Protein 6KIK (pdb70)

Structure (mmCIF, N/CA/C/O backbone):
data_6KIK
#
_entry.id   6KIK
#
_cell.length_a   84.594
_cell.length_b   84.594
_cell.length_c   92.990
_cell.angle_alpha   90.000
_cell.angle_beta   90.000
_cell.angle_gamma   120.000
#
_symmetry.space_group_name_H-M   'P 31 2 1'
#
loop_
_entity.id
_entity.type
_entity.pdbx_description
1 polymer 'Oxidoreductase, aldo/keto reductase family'
2 non-polymer TOLRESTAT
3 water water
#
loop_
_atom_site.group_PDB
_atom_site.id
_atom_site.type_symbol
_atom_site.label_atom_id
_atom_site.label_alt_id
_atom_site.label_comp_id
_atom_site.label_asym_id
_atom_site.label_entity_id
_atom_site.label_seq_id
_atom_site.pdbx_PDB_ins_code
_atom_site.Cartn_x
_atom_site.Cartn_y
_atom_site.Cartn_z
_atom_site.occupancy
_atom_site.B_iso_or_equiv
_atom_site.auth_seq_id
_atom_site.auth_comp_id
_atom_site.auth_asym_id
_atom_site.auth_atom_id
_atom_site.pdbx_PDB_model_num
ATOM 1 N N . SER A 1 1 ? -30.403 28.409 19.101 1.00 45.39 0 SER A N 1
ATOM 2 C CA . SER A 1 1 ? -31.266 28.143 17.957 1.00 38.10 0 SER A CA 1
ATOM 3 C C . SER A 1 1 ? -31.400 26.639 17.718 1.00 38.43 0 SER A C 1
ATOM 4 O O . SER A 1 1 ? -30.472 25.871 17.966 1.00 39.58 0 SER A O 1
ATOM 7 N N . MET A 1 2 ? -32.563 26.227 17.223 1.00 27.33 1 MET A N 1
ATOM 8 C CA . MET A 1 2 ? -32.896 24.810 17.137 1.00 21.88 1 MET A CA 1
ATOM 9 C C . MET A 1 2 ? -32.251 24.167 15.916 1.00 22.67 1 MET A C 1
ATOM 10 O O . MET A 1 2 ? -32.392 24.660 14.792 1.00 29.83 1 MET A O 1
ATOM 15 N N . LEU A 1 3 ? -31.539 23.064 16.144 1.00 17.92 2 LEU A N 1
ATOM 16 C CA . LEU A 1 3 ? -31.011 22.250 15.059 1.00 18.39 2 LEU A CA 1
ATOM 17 C C . LEU A 1 3 ? -32.147 21.462 14.420 1.00 17.61 2 LEU A C 1
ATOM 18 O O . LEU A 1 3 ? -33.033 20.957 15.114 1.00 18.82 2 LEU A O 1
ATOM 23 N N . TYR A 1 4 ? -32.134 21.386 13.086 1.00 17.66 3 TYR A N 1
ATOM 24 C CA . TYR A 1 4 ? -33.121 20.626 12.325 1.00 18.96 3 TYR A CA 1
ATOM 25 C C . TYR A 1 4 ? -32.434 19.494 11.572 1.00 15.94 3 TYR A C 1
ATOM 26 O O . TYR A 1 4 ? -31.289 19.626 11.124 1.00 19.59 3 TYR A O 1
ATOM 35 N N . LYS A 1 5 ? -33.145 18.373 11.422 1.00 16.50 4 LYS A N 1
ATOM 36 C CA . LYS A 1 5 ? -32.660 17.243 10.639 1.00 15.11 4 LYS A CA 1
ATOM 37 C C . LYS A 1 5 ? -33.808 16.673 9.816 1.00 15.42 4 LYS A C 1
ATOM 38 O O . LYS A 1 5 ? -34.975 16.773 10.203 1.00 16.86 4 LYS A O 1
ATOM 44 N N . GLU A 1 6 ? -33.469 16.053 8.684 1.00 17.06 5 GLU A N 1
ATOM 45 C CA . GLU A 1 6 ? -34.493 15.398 7.882 1.00 15.79 5 GLU A CA 1
ATOM 46 C C . GLU A 1 6 ? -35.058 14.189 8.619 1.00 15.66 5 GLU A C 1
ATOM 47 O O . GLU A 1 6 ? -34.319 13.399 9.207 1.00 18.72 5 GLU A O 1
ATOM 53 N N . LEU A 1 7 ? -36.379 14.058 8.584 1.00 14.26 6 LEU A N 1
ATOM 54 C CA . LEU A 1 7 ? -37.064 12.880 9.110 1.00 14.60 6 LEU A CA 1
ATOM 55 C C . LEU A 1 7 ? -37.104 11.802 8.034 1.00 17.02 6 LEU A C 1
ATOM 56 O O . LEU A 1 7 ? -37.634 12.036 6.943 1.00 15.79 6 LEU A O 1
ATOM 61 N N . GLY A 1 8 ? -36.545 10.631 8.331 1.00 14.64 7 GLY A N 1
ATOM 62 C CA . GLY A 1 8 ? -36.547 9.549 7.353 1.00 13.92 7 GLY A CA 1
ATOM 63 C C . GLY A 1 8 ? -36.009 10.005 6.009 1.00 13.91 7 GLY A C 1
ATOM 64 O O . GLY A 1 8 ? -34.970 10.669 5.923 1.00 18.42 7 GLY A O 1
ATOM 65 N N . ARG A 1 9 ? -36.741 9.664 4.946 1.00 18.58 8 ARG A N 1
ATOM 66 C CA . ARG A 1 9 ? -36.499 10.176 3.600 1.00 18.30 8 ARG A CA 1
ATOM 67 C C . ARG A 1 9 ? -37.674 11.016 3.114 1.00 22.86 8 ARG A C 1
ATOM 68 O O . ARG A 1 9 ? -37.975 11.053 1.915 1.00 20.22 8 ARG A O 1
ATOM 76 N N . THR A 1 10 ? -38.348 11.693 4.045 1.00 15.81 9 THR A N 1
ATOM 77 C CA . THR A 1 10 ? -39.557 12.456 3.754 1.00 17.69 9 THR A CA 1
ATOM 78 C C . THR A 1 10 ? -39.285 13.767 3.031 1.00 18.23 9 THR A C 1
ATOM 79 O O . THR A 1 10 ? -40.240 14.394 2.557 1.00 18.72 9 THR A O 1
ATOM 83 N N . GLY A 1 11 ? -38.037 14.227 2.990 1.00 18.84 10 GLY A N 1
ATOM 84 C CA . GLY A 1 11 ? -37.773 15.565 2.491 1.00 20.88 10 GLY A CA 1
ATOM 85 C C . GLY A 1 11 ? -38.213 16.670 3.421 1.00 24.56 10 GLY A C 1
ATOM 86 O O . GLY A 1 11 ? -38.208 17.842 3.032 1.00 24.27 10 GLY A O 1
ATOM 87 N N . GLU A 1 12 ? -38.609 16.329 4.638 1.00 19.23 11 GLU A N 1
ATOM 88 C CA . GLU A 1 12 ? -39.087 17.284 5.622 1.00 15.98 11 GLU A CA 1
ATOM 89 C C . GLU A 1 12 ? -38.114 17.314 6.793 1.00 18.91 11 GLU A C 1
ATOM 90 O O . GLU A 1 12 ? -37.720 16.260 7.300 1.00 19.36 11 GLU A O 1
ATOM 96 N N . GLU A 1 13 ? -37.732 18.515 7.213 1.00 16.83 12 GLU A N 1
ATOM 97 C CA . GLU A 1 13 ? -36.860 18.685 8.367 1.00 16.44 12 GLU A CA 1
ATOM 98 C C . GLU A 1 13 ? -37.692 18.937 9.614 1.00 19.60 12 GLU A C 1
ATOM 99 O O . GLU A 1 13 ? -38.706 19.641 9.570 1.00 18.74 12 GLU A O 1
ATOM 105 N N . ILE A 1 14 ? -37.274 18.334 10.723 1.00 15.39 13 ILE A N 1
ATOM 106 C CA . ILE A 1 14 ? -37.948 18.522 12.003 1.00 16.65 13 ILE A CA 1
ATOM 107 C C . ILE A 1 14 ? -36.919 18.977 13.026 1.00 12.52 13 ILE A C 1
ATOM 108 O O . ILE A 1 14 ? -35.709 18.748 12.858 1.00 14.42 13 ILE A O 1
ATOM 113 N N . PRO A 1 15 ? -37.364 19.638 14.092 1.00 14.92 14 PRO A N 1
ATOM 114 C CA . PRO A 1 15 ? -36.442 19.951 15.191 1.00 15.36 14 PRO A CA 1
ATOM 115 C C . PRO A 1 15 ? -35.780 18.684 15.709 1.00 14.32 14 PRO A C 1
ATOM 116 O O . PRO A 1 15 ? -36.445 17.673 15.961 1.00 14.66 14 PRO A O 1
ATOM 120 N N . ALA A 1 16 ? -34.459 18.740 15.837 1.00 14.71 15 ALA A N 1
ATOM 121 C CA . ALA A 1 16 ? -33.688 17.584 16.272 1.00 15.82 15 ALA A CA 1
ATOM 122 C C . ALA A 1 16 ? -33.729 17.403 17.775 1.00 16.30 15 ALA A C 1
ATOM 123 O O . ALA A 1 16 ? -33.203 16.403 18.271 1.00 14.15 15 ALA A O 1
ATOM 125 N N . LEU A 1 17 ? -34.323 18.346 18.496 1.00 14.52 16 LEU A N 1
ATOM 126 C CA . LEU A 1 17 ? -34.704 18.156 19.890 1.00 13.48 16 LEU A CA 1
ATOM 127 C C . LEU A 1 17 ? -36.217 18.184 19.956 1.00 16.89 16 LEU A C 1
ATOM 128 O O . LEU A 1 17 ? -36.837 19.192 19.605 1.00 20.59 16 LEU A O 1
ATOM 133 N N . GLY A 1 18 ? -36.805 17.089 20.387 1.00 11.08 17 GLY A N 1
ATOM 134 C CA . GLY A 1 18 ? -38.215 17.060 20.644 1.00 11.54 17 GLY A CA 1
ATOM 135 C C . GLY A 1 18 ? -38.510 17.528 22.052 1.00 13.70 17 GLY A C 1
ATOM 136 O O . GLY A 1 18 ? -37.619 17.579 22.900 1.00 17.96 17 GLY A O 1
ATOM 137 N N . LEU A 1 19 ? -39.760 17.891 22.270 1.00 10.70 18 LEU A N 1
ATOM 138 C CA . LEU A 1 19 ? -40.235 18.287 23.589 1.00 12.77 18 LEU A CA 1
ATOM 139 C C . LEU A 1 19 ? -40.840 17.057 24.259 1.00 14.07 18 LEU A C 1
ATOM 140 O O . LEU A 1 19 ? -41.932 16.617 23.889 1.00 13.59 18 LEU A O 1
ATOM 145 N N . GLY A 1 20 ? -40.136 16.492 25.239 1.00 16.44 19 GLY A N 1
ATOM 146 C CA . GLY A 1 20 ? -40.669 15.337 25.945 1.00 14.52 19 GLY A CA 1
ATOM 147 C C . GLY A 1 20 ? -41.679 15.778 26.981 1.00 15.68 19 GLY A C 1
ATOM 148 O O . GLY A 1 20 ? -41.399 16.658 27.798 1.00 20.70 19 GLY A O 1
ATOM 149 N N . THR A 1 21 ? -42.861 15.168 26.959 1.00 11.72 20 THR A N 1
ATOM 150 C CA . THR A 1 21 ? -43.953 15.635 27.807 1.00 11.82 20 THR A CA 1
ATOM 151 C C . THR A 1 21 ? -44.346 14.648 28.908 1.00 14.51 20 THR A C 1
ATOM 152 O O . THR A 1 21 ? -45.362 14.857 29.571 1.00 13.86 20 THR A O 1
ATOM 156 N N . TRP A 1 22 ? -43.579 13.584 29.115 1.00 15.48 21 TRP A N 1
ATOM 157 C CA . TRP A 1 22 ? -43.875 12.637 30.191 1.00 16.14 21 TRP A CA 1
ATOM 158 C C . TRP A 1 22 ? -43.809 13.341 31.542 1.00 14.30 21 TRP A C 1
ATOM 159 O O . TRP A 1 22 ? -42.787 13.946 31.887 1.00 17.18 21 TRP A O 1
ATOM 170 N N . GLY A 1 23 ? -44.913 13.291 32.282 1.00 13.62 22 GLY A N 1
ATOM 171 C CA . GLY A 1 23 ? -45.039 13.952 33.570 1.00 13.99 22 GLY A CA 1
ATOM 172 C C . GLY A 1 23 ? -45.856 15.226 33.540 1.00 19.46 22 GLY A C 1
ATOM 173 O O . GLY A 1 23 ? -46.344 15.667 34.593 1.00 19.04 22 GLY A O 1
ATOM 174 N N . ILE A 1 24 ? -46.025 15.829 32.367 1.00 16.77 23 ILE A N 1
ATOM 175 C CA . ILE A 1 24 ? -46.821 17.047 32.246 1.00 15.08 23 ILE A CA 1
ATOM 176 C C . ILE A 1 24 ? -48.298 16.669 32.311 1.00 16.12 23 ILE A C 1
ATOM 177 O O . ILE A 1 24 ? -48.835 16.033 31.401 1.00 16.43 23 ILE A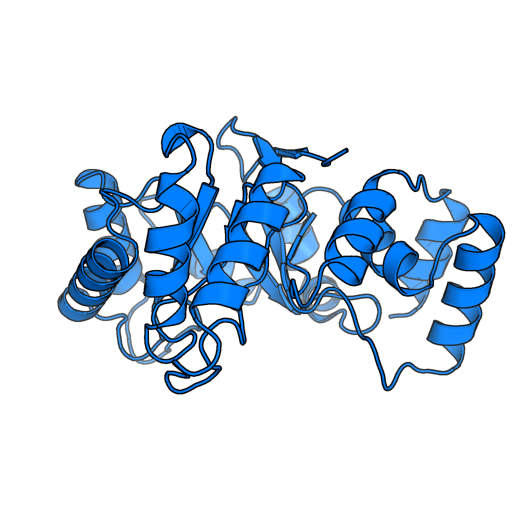 O 1
ATOM 182 N N . GLY A 1 25 ? -48.963 17.047 33.402 1.00 17.14 24 GLY A N 1
ATOM 183 C CA . GLY A 1 25 ? -50.340 16.641 33.594 1.00 14.18 24 GLY A CA 1
ATOM 184 C C . GLY A 1 25 ? -50.497 15.272 34.215 1.00 13.08 24 GLY A C 1
ATOM 185 O O . GLY A 1 25 ? -51.560 14.655 34.086 1.00 14.54 24 GLY A O 1
ATOM 186 N N . GLY A 1 26 ? -49.456 14.772 34.862 1.00 15.55 25 GLY A N 1
ATOM 187 C CA . GLY A 1 26 ? -49.462 13.449 35.446 1.00 17.61 25 GLY A CA 1
ATOM 188 C C . GLY A 1 26 ? -48.540 12.499 34.702 1.00 18.47 25 GLY A C 1
ATOM 189 O O . GLY A 1 26 ? -48.063 12.773 33.599 1.00 15.69 25 GLY A O 1
ATOM 190 N N . PHE A 1 27 ? -48.214 11.247 35.205 1.00 15.67 26 PHE A N 1
ATOM 191 C CA . PHE A 1 27 ? -47.408 10.199 34.593 1.00 14.84 26 PHE A CA 1
ATOM 192 C C . PHE A 1 27 ? -48.323 9.090 34.089 1.00 14.84 26 PHE A C 1
ATOM 193 O O . PHE A 1 27 ? -48.834 9.173 32.973 1.00 16.07 26 PHE A O 1
ATOM 201 N N . GLU A 1 28 ? -48.648 8.177 35.038 1.00 15.67 27 GLU A N 1
ATOM 202 C CA . GLU A 1 28 ? -49.555 7.128 34.605 1.00 14.71 27 GLU A CA 1
ATOM 203 C C . GLU A 1 28 ? -51.024 7.517 34.730 1.00 12.05 27 GLU A C 1
ATOM 204 O O . GLU A 1 28 ? -51.868 6.924 34.056 1.00 15.39 27 GLU A O 1
ATOM 210 N N . THR A 1 29 ? -51.352 8.454 35.607 1.00 16.97 28 THR A N 1
ATOM 211 C CA . THR A 1 29 ? -52.721 8.885 35.843 1.00 18.81 28 THR A CA 1
ATOM 212 C C . THR A 1 29 ? -52.795 10.400 35.744 1.00 13.36 28 THR A C 1
ATOM 213 O O . THR A 1 29 ? -51.781 11.089 35.893 1.00 15.91 28 THR A O 1
ATOM 217 N N . PRO A 1 30 ? -53.988 10.954 35.510 1.00 15.12 29 PRO A N 1
ATOM 218 C CA . PRO A 1 30 ? -54.096 12.409 35.347 1.00 20.13 29 PRO A CA 1
ATOM 219 C C . PRO A 1 30 ? -53.816 13.157 36.639 1.00 24.72 29 PRO A C 1
ATOM 220 O O . PRO A 1 30 ? -54.232 12.749 37.728 1.00 20.93 29 PRO A O 1
ATOM 224 N N . ASP A 1 31 ? -53.107 14.269 36.498 1.00 19.19 30 ASP A N 1
ATOM 225 C CA . ASP A 1 31 ? -52.888 15.233 37.568 1.00 18.18 30 ASP A CA 1
ATOM 226 C C . ASP A 1 31 ? -53.375 16.577 37.048 1.00 22.45 30 ASP A C 1
ATOM 227 O O . ASP A 1 31 ? -52.823 17.103 36.076 1.00 20.69 30 ASP A O 1
ATOM 232 N N . TYR A 1 32 ? -54.409 17.122 37.681 1.00 22.61 31 TYR A N 1
ATOM 233 C CA . TYR A 1 32 ? -54.998 18.386 37.256 1.00 22.78 31 TYR A CA 1
ATOM 234 C C . TYR A 1 32 ? -54.521 19.572 38.077 1.00 24.50 31 TYR A C 1
ATOM 235 O O . TYR A 1 32 ? -54.909 20.708 37.782 1.00 27.81 31 TYR A O 1
ATOM 244 N N . SER A 1 33 ? -53.669 19.345 39.077 1.00 22.91 32 SER A N 1
ATOM 245 C CA . SER A 1 33 ? -53.382 20.374 40.071 1.00 23.82 32 SER A CA 1
ATOM 246 C C . SER A 1 33 ? -52.529 21.519 39.537 1.00 27.82 32 SER A C 1
ATOM 247 O O . SER A 1 33 ? -52.477 22.576 40.174 1.00 27.52 32 SER A O 1
ATOM 250 N N . ARG A 1 34 ? -51.861 21.350 38.395 1.00 23.84 33 ARG A N 1
ATOM 251 C CA . ARG A 1 34 ? -50.959 22.373 37.878 1.00 22.22 33 ARG A CA 1
ATOM 252 C C . ARG A 1 34 ? -51.272 22.713 36.425 1.00 18.38 33 ARG A C 1
ATOM 253 O O . ARG A 1 34 ? -50.372 23.104 35.677 1.00 20.60 33 ARG A O 1
ATOM 261 N N . ASP A 1 35 ? -52.544 22.606 36.027 1.00 19.72 34 ASP A N 1
ATOM 262 C CA . ASP A 1 35 ? -52.900 22.695 34.608 1.00 19.17 34 ASP A CA 1
ATOM 263 C C . ASP A 1 35 ? -52.485 24.034 34.004 1.00 28.46 34 ASP A C 1
ATOM 264 O O . ASP A 1 35 ? -51.851 24.082 32.945 1.00 20.07 34 ASP A O 1
ATOM 269 N N . GLU A 1 36 ? -52.789 25.112 34.699 1.00 24.28 35 GLU A N 1
ATOM 270 C CA . GLU A 1 36 ? -52.466 26.453 34.163 1.00 24.80 35 GLU A CA 1
ATOM 271 C C . GLU A 1 36 ? -50.964 26.627 34.003 1.00 23.95 35 GLU A C 1
ATOM 272 O O . GLU A 1 36 ? -50.533 27.100 32.979 1.00 22.04 35 GLU A O 1
ATOM 278 N N . GLU A 1 37 ? -50.217 26.230 34.991 1.00 21.36 36 GLU A N 1
ATOM 279 C CA . GLU A 1 37 ? -48.764 26.338 34.940 1.00 17.63 36 GLU A CA 1
ATOM 280 C C . GLU A 1 37 ? -48.178 25.462 33.839 1.00 21.38 36 GLU A C 1
ATOM 281 O O . GLU A 1 37 ? -47.196 25.840 33.187 1.00 23.15 36 GLU A O 1
ATOM 287 N N . MET A 1 38 ? -48.757 24.280 33.631 1.00 20.75 37 MET A N 1
ATOM 288 C CA . MET A 1 38 ? -48.220 23.376 32.618 1.00 16.47 37 MET A CA 1
ATOM 289 C C . MET A 1 38 ? -48.511 23.879 31.215 1.00 17.89 37 MET A C 1
ATOM 290 O O . MET A 1 38 ? -47.665 23.754 30.322 1.00 17.96 37 MET A O 1
ATOM 295 N N . VAL A 1 39 ? -49.707 24.423 30.994 1.00 18.16 38 VAL A N 1
ATOM 296 C CA . VAL A 1 39 ? -50.002 25.029 29.697 1.00 19.74 38 VAL A CA 1
ATOM 297 C C . VAL A 1 39 ? -49.045 26.187 29.429 1.00 17.31 38 VAL A C 1
ATOM 298 O O . VAL A 1 39 ? -48.541 26.355 28.310 1.00 16.90 38 VAL A O 1
ATOM 302 N N . GLU A 1 40 ? -48.747 26.988 30.457 1.00 20.38 39 GLU A N 1
ATOM 303 C CA . GLU A 1 40 ? -47.795 28.078 30.270 1.00 22.35 39 GLU A CA 1
ATOM 304 C C . GLU A 1 40 ? -46.402 27.559 29.935 1.00 20.03 39 GLU A C 1
ATOM 305 O O . GLU A 1 40 ? -45.698 28.146 29.104 1.00 21.88 39 GLU A O 1
ATOM 311 N N . LEU A 1 41 ? -45.978 26.463 30.579 1.00 18.27 40 LEU A N 1
ATOM 312 C CA . LEU A 1 41 ? -44.675 25.887 30.273 1.00 15.25 40 LEU A CA 1
ATOM 313 C C . LEU A 1 41 ? -44.624 25.365 28.840 1.00 16.23 40 LEU A C 1
ATOM 314 O O . LEU A 1 41 ? -43.620 25.542 28.148 1.00 17.65 40 LEU A O 1
ATOM 319 N N . LEU A 1 42 ? -45.695 24.714 28.387 1.00 16.33 41 LEU A N 1
ATOM 320 C CA . LEU A 1 42 ? -45.728 24.223 27.011 1.00 15.00 41 LEU A CA 1
ATOM 321 C C . LEU A 1 42 ? -45.656 25.371 26.013 1.00 17.67 41 LEU A C 1
ATOM 322 O O . LEU A 1 42 ? -44.938 25.286 25.011 1.00 15.77 41 LEU A O 1
ATOM 327 N N . LYS A 1 43 ? -46.396 26.452 26.266 1.00 18.70 42 LYS A N 1
ATOM 328 C CA . LYS A 1 43 ? -46.344 27.595 25.358 1.00 18.50 42 LYS A CA 1
ATOM 329 C C . LYS A 1 43 ? -44.962 28.233 25.356 1.00 15.42 42 LYS A C 1
ATOM 330 O O . LYS A 1 43 ? -44.458 28.635 24.301 1.00 19.54 42 LYS A O 1
ATOM 336 N N . THR A 1 44 ? -44.336 28.355 26.531 1.00 16.31 43 THR A N 1
ATOM 337 C CA . THR A 1 44 ? -42.990 28.904 26.581 1.00 18.03 43 THR A CA 1
ATOM 338 C C . THR A 1 44 ? -42.022 28.052 25.775 1.00 18.10 43 THR A C 1
ATOM 339 O O . THR A 1 44 ? -41.180 28.577 25.039 1.00 18.51 43 THR A O 1
ATOM 343 N N . ALA A 1 45 ? -42.136 26.728 25.894 1.00 17.98 44 ALA A N 1
ATOM 344 C CA . ALA A 1 45 ? -41.258 25.844 25.141 1.00 15.96 44 ALA A CA 1
ATOM 345 C C . ALA A 1 45 ? -41.464 26.005 23.639 1.00 14.42 44 ALA A C 1
ATOM 346 O O . ALA A 1 45 ? -40.498 26.101 22.876 1.00 15.26 44 ALA A O 1
ATOM 348 N N . ILE A 1 46 ? -42.719 26.028 23.202 1.00 14.46 45 ILE A N 1
ATOM 349 C CA . ILE A 1 46 ? -43.002 26.162 21.779 1.00 12.32 45 ILE A CA 1
ATOM 350 C C . ILE A 1 46 ? -42.464 27.490 21.257 1.00 16.42 45 ILE A C 1
ATOM 351 O O . ILE A 1 46 ? -41.841 27.545 20.188 1.00 17.60 45 ILE A O 1
ATOM 356 N N . LYS A 1 47 ? -42.676 28.576 22.015 1.00 18.03 46 LYS A N 1
ATOM 357 C CA . LYS A 1 47 ? -42.155 29.883 21.611 1.00 18.47 46 LYS A CA 1
ATOM 358 C C . LYS A 1 47 ? -40.640 29.890 21.491 1.00 19.31 46 LYS A C 1
ATOM 359 O O . LYS A 1 47 ? -40.093 30.601 20.640 1.00 24.08 46 LYS A O 1
ATOM 365 N N . MET A 1 48 ? -39.939 29.136 22.344 1.00 18.68 47 MET A N 1
ATOM 366 C CA . MET A 1 48 ? -38.487 29.051 22.256 1.00 19.27 47 MET A CA 1
ATOM 367 C C . MET A 1 48 ? -38.018 28.289 21.029 1.00 16.32 47 MET A C 1
ATOM 368 O O . MET A 1 48 ? -36.823 28.316 20.731 1.00 19.19 47 MET A O 1
ATOM 373 N N . GLY A 1 49 ? -38.913 27.568 20.358 1.00 16.48 48 GLY A N 1
ATOM 374 C CA . GLY A 1 49 ? -38.559 26.794 19.185 1.00 18.04 48 GLY A CA 1
ATOM 375 C C . GLY A 1 49 ? -38.831 25.311 19.305 1.00 17.87 48 GLY A C 1
ATOM 376 O O . GLY A 1 49 ? -38.534 24.574 18.354 1.00 17.33 48 GLY A O 1
ATOM 377 N N . TYR A 1 50 ? -39.377 24.836 20.426 1.00 16.05 49 TYR A N 1
ATOM 378 C CA . TYR A 1 50 ? -39.686 23.416 20.592 1.00 15.69 49 TYR A CA 1
ATOM 379 C C . TYR A 1 50 ? -41.039 23.127 19.944 1.00 13.28 49 TYR A C 1
ATOM 380 O O . TYR A 1 50 ? -42.060 22.913 20.600 1.00 15.10 49 TYR A O 1
ATOM 389 N N . THR A 1 51 ? -41.035 23.124 18.606 1.00 13.63 50 THR A N 1
ATOM 390 C CA . THR A 1 51 ? -42.254 22.888 17.850 1.00 14.42 50 THR A CA 1
ATOM 391 C C . THR A 1 51 ? -42.499 21.411 17.571 1.00 12.33 50 THR A C 1
ATOM 392 O O . THR A 1 51 ? -43.580 21.063 17.092 1.00 15.55 50 THR A O 1
ATOM 396 N N . HIS A 1 52 ? -41.532 20.556 17.901 1.00 13.58 51 HIS A N 1
ATOM 397 C CA . HIS A 1 52 ? -41.647 19.101 17.797 1.00 15.22 51 HIS A CA 1
ATOM 398 C C . HIS A 1 52 ? -42.028 18.594 19.189 1.00 12.76 51 HIS A C 1
ATOM 399 O O . HIS A 1 52 ? -41.246 18.710 20.138 1.00 14.40 51 HIS A O 1
ATOM 406 N N . ILE A 1 53 ? -43.249 18.084 19.312 1.00 10.84 52 ILE A N 1
ATOM 407 C CA . ILE A 1 53 ? -43.865 17.760 20.599 1.00 10.10 52 ILE A CA 1
ATOM 408 C C . ILE A 1 53 ? -44.124 16.259 20.641 1.00 12.38 52 ILE A C 1
ATOM 409 O O . ILE A 1 53 ? -44.828 15.728 19.778 1.00 13.64 52 ILE A O 1
ATOM 414 N N . ASP A 1 54 ? -43.573 15.582 21.651 1.00 11.59 53 ASP A N 1
ATOM 415 C CA . ASP A 1 54 ? -43.655 14.126 21.765 1.00 10.56 53 ASP A CA 1
ATOM 416 C C . ASP A 1 54 ? -44.561 13.781 22.939 1.00 12.55 53 ASP A C 1
ATOM 417 O O . ASP A 1 54 ? -44.290 14.186 24.074 1.00 13.09 53 ASP A O 1
ATOM 422 N N . THR A 1 55 ? -45.631 13.043 22.670 1.00 9.73 54 THR A N 1
ATOM 423 C CA . THR A 1 55 ? -46.566 12.659 23.723 1.00 11.00 54 THR A CA 1
ATOM 424 C C . THR A 1 55 ? -47.121 11.278 23.397 1.00 12.70 54 THR A C 1
ATOM 425 O O . THR A 1 55 ? -46.632 10.599 22.495 1.00 13.08 54 THR A O 1
ATOM 429 N N . ALA A 1 56 ? -48.130 10.849 24.150 1.00 12.39 55 ALA A N 1
ATOM 430 C CA . ALA A 1 56 ? -48.763 9.563 23.889 1.00 12.90 55 ALA A CA 1
ATOM 431 C C . ALA A 1 56 ? -50.117 9.523 24.574 1.00 11.41 55 ALA A C 1
ATOM 432 O O . ALA A 1 56 ? -50.383 10.305 25.492 1.00 11.26 55 ALA A O 1
ATOM 434 N N . GLU A 1 57 ? -50.952 8.557 24.156 1.00 11.57 56 GLU A N 1
ATOM 435 C CA . GLU A 1 57 ? -52.300 8.452 24.720 1.00 11.57 56 GLU A CA 1
ATOM 436 C C . GLU A 1 57 ? -52.261 8.188 26.217 1.00 12.57 56 GLU A C 1
ATOM 437 O O . GLU A 1 57 ? -53.171 8.604 26.945 1.00 14.62 56 GLU A O 1
ATOM 443 N N . TYR A 1 58 ? -51.233 7.501 26.692 1.00 12.71 57 TYR A N 1
ATOM 444 C CA . TYR A 1 58 ? -51.191 7.077 28.088 1.00 13.64 57 TYR A CA 1
ATOM 445 C C . TYR A 1 58 ? -50.456 8.062 28.977 1.00 13.43 57 TYR A C 1
ATOM 446 O O . TYR A 1 58 ? -50.392 7.847 30.194 1.00 13.34 57 TYR A O 1
ATOM 455 N N . TYR A 1 59 ? -49.876 9.118 28.403 1.00 11.78 58 TYR A N 1
ATOM 456 C CA . TYR A 1 59 ? -49.218 10.150 29.199 1.00 9.57 58 TYR A CA 1
ATOM 457 C C . TYR A 1 59 ? -50.255 10.864 30.049 1.00 13.14 58 TYR A C 1
ATOM 458 O O . TYR A 1 59 ? -51.228 11.409 29.518 1.00 15.49 58 TYR A O 1
ATOM 467 N N . GLY A 1 60 ? -50.055 10.853 31.366 1.00 11.80 59 GLY A N 1
ATOM 468 C CA . GLY A 1 60 ? -51.069 11.436 32.236 1.00 14.72 59 GLY A CA 1
ATOM 469 C C . GLY A 1 60 ? -52.435 10.805 32.082 1.00 16.19 59 GLY A C 1
ATOM 470 O O . GLY A 1 60 ? -53.453 11.466 32.312 1.00 16.42 59 GLY A O 1
ATOM 471 N N . GLY A 1 61 ? -52.495 9.539 31.673 1.00 14.86 60 GLY A N 1
ATOM 472 C CA . GLY A 1 61 ? -53.778 8.908 31.447 1.00 15.55 60 GLY A CA 1
ATOM 473 C C . GLY A 1 61 ? -54.634 9.609 30.417 1.00 16.15 60 GLY A C 1
ATOM 474 O O . GLY A 1 61 ? -55.864 9.539 30.494 1.00 20.69 60 GLY A O 1
ATOM 475 N N . GLY A 1 62 ? -54.010 10.282 29.446 1.00 13.74 61 GLY A N 1
ATOM 476 C CA . GLY A 1 62 ? -54.707 11.092 28.472 1.00 13.87 61 GLY A CA 1
ATOM 477 C C . GLY A 1 62 ? -54.652 12.583 28.752 1.00 18.41 61 GLY A C 1
ATOM 478 O O . GLY A 1 62 ? -54.888 13.386 27.838 1.00 16.43 61 GLY A O 1
ATOM 479 N N . HIS A 1 63 ? -54.322 12.981 29.979 1.00 14.75 62 HIS A N 1
ATOM 480 C CA . HIS A 1 63 ? -54.391 14.399 30.309 1.00 16.65 62 HIS A CA 1
ATOM 481 C C . HIS A 1 63 ? -53.260 15.198 29.671 1.00 19.24 62 HIS A C 1
ATOM 482 O O . HIS A 1 63 ? -53.411 16.403 29.443 1.00 15.07 62 HIS A O 1
ATOM 489 N N . THR A 1 64 ? -52.120 14.571 29.385 1.00 13.33 63 THR A N 1
ATOM 490 C CA . THR A 1 64 ? -51.033 15.324 28.773 1.00 11.83 63 THR A CA 1
ATOM 491 C C . THR A 1 64 ? -51.449 15.834 27.401 1.00 14.05 63 THR A C 1
ATOM 492 O O . THR A 1 64 ? -51.219 17.003 27.072 1.00 13.96 63 THR A O 1
ATOM 496 N N . GLU A 1 65 ? -52.088 14.973 26.604 1.00 13.21 64 GLU A N 1
ATOM 497 C CA . GLU A 1 65 ? -52.589 15.394 25.300 1.00 13.08 64 GLU A CA 1
ATOM 498 C C . GLU A 1 65 ? -53.598 16.525 25.441 1.00 18.28 64 GLU A C 1
ATOM 499 O O . GLU A 1 65 ? -53.636 17.430 24.604 1.00 15.57 64 GLU A O 1
ATOM 505 N N . GLU A 1 66 ? -54.426 16.483 26.489 1.00 15.01 65 GLU A N 1
ATOM 506 C CA . GLU A 1 66 ? -55.385 17.565 26.718 1.00 15.17 65 GLU A CA 1
ATOM 507 C C . GLU A 1 66 ? -54.679 18.891 26.963 1.00 16.83 65 GLU A C 1
ATOM 508 O O . GLU A 1 66 ? -55.099 19.933 26.433 1.00 17.18 65 GLU A O 1
ATOM 514 N N . LEU A 1 67 ? -53.612 18.880 27.768 1.00 13.34 66 LEU A N 1
ATOM 515 C CA . LEU A 1 67 ? -52.866 20.108 28.039 1.00 14.02 66 LEU A CA 1
ATOM 516 C C . LEU A 1 67 ? -52.138 20.604 26.798 1.00 17.96 66 LEU A C 1
ATOM 517 O O . LEU A 1 67 ? -52.095 21.812 26.536 1.00 16.10 66 LEU A O 1
ATOM 522 N N . ILE A 1 68 ? -51.547 19.692 26.026 1.00 14.30 67 ILE A N 1
ATOM 523 C CA . ILE A 1 68 ? -50.966 20.089 24.749 1.00 13.24 67 ILE A CA 1
ATOM 524 C C . ILE A 1 68 ? -52.032 20.694 23.852 1.00 14.98 67 ILE A C 1
ATOM 525 O O . ILE A 1 68 ? -51.783 21.687 23.157 1.00 16.43 67 ILE A O 1
ATOM 530 N N . GLY A 1 69 ? -53.230 20.099 23.847 1.00 14.27 68 GLY A N 1
ATOM 531 C CA . GLY A 1 69 ? -54.307 20.588 22.997 1.00 15.47 68 GLY A CA 1
ATOM 532 C C . GLY A 1 69 ? -54.700 22.019 23.306 1.00 17.41 68 GLY A C 1
ATOM 533 O O . GLY A 1 69 ? -55.135 22.754 22.412 1.00 20.18 68 GLY A O 1
ATOM 534 N N . LYS A 1 70 ? -54.551 22.435 24.560 1.00 16.10 69 LYS A N 1
ATOM 535 C CA . LYS A 1 70 ? -54.814 23.835 24.890 1.00 16.31 69 LYS A CA 1
ATOM 536 C C . LYS A 1 70 ? -53.631 24.723 24.517 1.00 18.17 69 LYS A C 1
ATOM 537 O O . LYS A 1 70 ? -53.817 25.826 23.985 1.00 21.77 69 LYS A O 1
ATOM 543 N N . ALA A 1 71 ? -52.407 24.255 24.760 1.00 15.36 70 ALA A N 1
ATOM 544 C CA . ALA A 1 71 ? -51.231 25.076 24.501 1.00 15.69 70 ALA A CA 1
ATOM 545 C C . ALA A 1 71 ? -51.084 25.393 23.018 1.00 17.97 70 ALA A C 1
ATOM 546 O O . ALA A 1 71 ? -50.694 26.507 22.649 1.00 19.73 70 ALA A O 1
ATOM 548 N N . ILE A 1 72 ? -51.360 24.416 22.151 1.00 16.12 71 ILE A N 1
ATOM 549 C CA . ILE A 1 72 ? -51.058 24.625 20.742 1.00 13.64 71 ILE A CA 1
ATOM 550 C C . ILE A 1 72 ? -52.014 25.597 20.080 1.00 17.24 71 ILE A C 1
ATOM 551 O O . ILE A 1 72 ? -51.737 26.036 18.959 1.00 19.25 71 ILE A O 1
ATOM 556 N N . LYS A 1 73 ? -53.120 25.953 20.741 1.00 17.38 72 LYS A N 1
ATOM 557 C CA . LYS A 1 73 ? -54.066 26.883 20.131 1.00 18.90 72 LYS A CA 1
ATOM 558 C C . LYS A 1 73 ? -53.476 28.276 19.957 1.00 19.00 72 LYS A C 1
ATOM 559 O O . LYS A 1 73 ? -54.019 29.066 19.173 1.00 20.44 72 LYS A O 1
ATOM 565 N N . ASP A 1 74 ? -52.384 28.595 20.650 1.00 18.44 73 ASP A N 1
ATOM 566 C CA . ASP A 1 74 ? -51.703 29.874 20.468 1.00 17.96 73 ASP A CA 1
ATOM 567 C C . ASP A 1 74 ? -50.813 29.900 19.231 1.00 19.73 73 ASP A C 1
ATOM 568 O O . ASP A 1 74 ? -50.132 30.907 18.991 1.00 22.47 73 ASP A O 1
ATOM 573 N N . PHE A 1 75 ? -50.791 28.825 18.445 1.00 16.72 74 PHE A N 1
ATOM 574 C CA . PHE A 1 75 ? -49.838 28.685 17.352 1.00 15.50 74 PHE A CA 1
ATOM 575 C C . PHE A 1 75 ? -50.565 28.169 16.120 1.00 15.29 74 PHE A C 1
ATOM 576 O O . PHE A 1 75 ? -51.710 27.720 16.191 1.00 19.04 74 PHE A O 1
ATOM 584 N N . ARG A 1 76 ? -49.888 28.244 14.972 1.00 17.80 75 ARG A N 1
ATOM 585 C CA . ARG A 1 76 ? -50.413 27.652 13.749 1.00 16.43 75 ARG A CA 1
ATOM 586 C C . ARG A 1 76 ? -50.138 26.155 13.767 1.00 12.55 75 ARG A C 1
ATOM 587 O O . ARG A 1 76 ? -48.988 25.743 13.933 1.00 18.56 75 ARG A O 1
ATOM 595 N N . ARG A 1 77 ? -51.197 25.364 13.603 1.00 15.40 76 ARG A N 1
ATOM 596 C CA . ARG A 1 77 ? -51.064 23.906 13.647 1.00 16.63 76 ARG A CA 1
ATOM 597 C C . ARG A 1 77 ? -50.013 23.400 12.666 1.00 18.89 76 ARG A C 1
ATOM 598 O O . ARG A 1 77 ? -49.240 22.487 12.985 1.00 16.56 76 ARG A O 1
ATOM 606 N N . GLU A 1 78 ? -49.961 23.977 11.463 1.00 16.56 77 GLU A N 1
ATOM 607 C CA . GLU A 1 78 ? -49.009 23.508 10.463 1.00 15.74 77 GLU A CA 1
ATOM 608 C C . GLU A 1 78 ? -47.556 23.811 10.821 1.00 16.59 77 GLU A C 1
ATOM 609 O O . GLU A 1 78 ? -46.653 23.253 10.190 1.00 18.50 77 GLU A O 1
ATOM 615 N N . ASP A 1 79 ? -47.299 24.667 11.815 1.00 14.34 78 ASP A N 1
ATOM 616 C CA . ASP A 1 79 ? -45.940 24.947 12.252 1.00 15.64 78 ASP A CA 1
ATOM 617 C C . ASP A 1 79 ? -45.452 23.948 13.286 1.00 15.53 78 ASP A C 1
ATOM 618 O O . ASP A 1 79 ? -44.267 23.964 13.627 1.00 18.82 78 ASP A O 1
ATOM 623 N N . LEU A 1 80 ? -46.340 23.108 13.800 1.00 15.12 79 LEU A N 1
ATOM 624 C CA . LEU A 1 80 ? -46.001 22.186 14.870 1.00 12.96 79 LEU A CA 1
ATOM 625 C C . LEU A 1 80 ? -45.881 20.779 14.309 1.00 13.74 79 LEU A C 1
ATOM 626 O O . LEU A 1 80 ? -46.534 20.434 13.326 1.00 14.53 79 LEU A O 1
ATOM 631 N N . PHE A 1 81 ? -45.030 19.981 14.940 1.00 13.55 80 PHE A N 1
ATOM 632 C CA . PHE A 1 81 ? -44.845 18.572 14.589 1.00 12.78 80 PHE A CA 1
ATOM 633 C C . PHE A 1 81 ? -45.200 17.759 15.829 1.00 12.48 80 PHE A C 1
ATOM 634 O O . PHE A 1 81 ? -44.399 17.670 16.765 1.00 13.90 80 PHE A O 1
ATOM 642 N N . ILE A 1 82 ? -46.405 17.209 15.854 1.00 11.24 81 ILE A N 1
ATOM 643 C CA . ILE A 1 82 ? -46.947 16.569 17.046 1.00 9.63 81 ILE A CA 1
ATOM 644 C C . ILE A 1 82 ? -46.878 15.065 16.850 1.00 11.63 81 ILE A C 1
ATOM 645 O O . ILE A 1 82 ? -47.389 14.536 15.854 1.00 11.88 81 ILE A O 1
ATOM 650 N N . VAL A 1 83 ? -46.249 14.385 17.811 1.00 10.97 82 VAL A N 1
ATOM 651 C CA . VAL A 1 83 ? -46.033 12.940 17.795 1.00 9.54 82 VAL A CA 1
ATOM 652 C C . VAL A 1 83 ? -46.886 12.340 18.894 1.00 10.41 82 VAL A C 1
ATOM 653 O O . VAL A 1 83 ? -46.831 12.792 20.042 1.00 11.32 82 VAL A O 1
ATOM 657 N N . SER A 1 84 ? -47.664 11.320 18.564 1.00 10.31 83 SER A N 1
ATOM 658 C CA . SER A 1 84 ? -48.320 10.556 19.617 1.00 9.94 83 SER A CA 1
ATOM 659 C C . SER A 1 84 ? -48.077 9.076 19.368 1.00 9.80 83 SER A C 1
ATOM 660 O O . SER A 1 84 ? -47.465 8.681 18.370 1.00 9.67 83 SER A O 1
ATOM 663 N N . LYS A 1 85 ? -48.526 8.264 20.320 1.00 12.22 84 LYS A N 1
ATOM 664 C CA . LYS A 1 85 ? -48.193 6.847 20.355 1.00 11.90 84 LYS A CA 1
ATOM 665 C C . LYS A 1 85 ? -49.374 6.052 20.893 1.00 12.45 84 LYS A C 1
ATOM 666 O O . LYS A 1 85 ? -50.223 6.564 21.628 1.00 12.28 84 LYS A O 1
ATOM 672 N N . VAL A 1 86 ? -49.395 4.769 20.545 1.00 11.63 85 VAL A N 1
ATOM 673 C CA . VAL A 1 86 ? -50.449 3.852 20.964 1.00 11.02 85 VAL A CA 1
ATOM 674 C C . VAL A 1 86 ? -49.845 2.760 21.856 1.00 12.77 85 VAL A C 1
ATOM 675 O O . VAL A 1 86 ? -48.793 2.190 21.539 1.00 12.74 85 VAL A O 1
ATOM 679 N N . TRP A 1 87 ? -50.500 2.504 22.988 1.00 11.34 86 TRP A N 1
ATOM 680 C CA . TRP A 1 87 ? -50.053 1.514 23.960 1.00 11.80 86 TRP A CA 1
ATOM 681 C C . TRP A 1 87 ? -50.227 0.105 23.383 1.00 12.76 86 TRP A C 1
ATOM 682 O O . TRP A 1 87 ? -51.135 -0.132 22.592 1.00 11.27 86 TRP A O 1
ATOM 693 N N . PRO A 1 88 ? -49.363 -0.845 23.753 1.00 11.03 87 PRO A N 1
ATOM 694 C CA . PRO A 1 88 ? -49.413 -2.177 23.116 1.00 11.26 87 PRO A CA 1
ATOM 695 C C . PRO A 1 88 ? -50.696 -2.966 23.346 1.00 11.42 87 PRO A C 1
ATOM 696 O O . PRO A 1 88 ? -50.891 -3.968 22.643 1.00 14.72 87 PRO A O 1
ATOM 700 N N . THR A 1 89 ? -51.574 -2.571 24.272 1.00 11.83 88 THR A N 1
ATOM 701 C CA . THR A 1 89 ? -52.854 -3.263 24.373 1.00 13.38 88 THR A CA 1
ATOM 702 C C . THR A 1 89 ? -53.847 -2.821 23.309 1.00 13.84 88 THR A C 1
ATOM 703 O O . THR A 1 89 ? -54.925 -3.416 23.207 1.00 15.42 88 THR A O 1
ATOM 707 N N . HIS A 1 90 ? -53.519 -1.798 22.520 1.00 11.94 89 HIS A N 1
ATOM 708 C CA . HIS A 1 90 ? -54.454 -1.216 21.570 1.00 13.39 89 HIS A CA 1
ATOM 709 C C . HIS A 1 90 ? -54.015 -1.413 20.123 1.00 13.52 89 HIS A C 1
ATOM 710 O O . HIS A 1 90 ? -54.370 -0.619 19.250 1.00 14.10 89 HIS A O 1
ATOM 717 N N . LEU A 1 91 ? -53.261 -2.476 19.831 1.00 11.55 90 LEU A N 1
ATOM 718 C CA . LEU A 1 91 ? -52.678 -2.578 18.501 1.00 11.19 90 LEU A CA 1
ATOM 719 C C . LEU A 1 91 ? -53.535 -3.352 17.506 1.00 12.29 90 LEU A C 1
ATOM 720 O O . LEU A 1 91 ? -53.181 -3.394 16.328 1.00 13.39 90 LEU A O 1
ATOM 725 N N . ARG A 1 92 ? -54.633 -3.965 17.935 1.00 12.89 91 ARG A N 1
ATOM 726 C CA . ARG A 1 92 ? -55.575 -4.513 16.969 1.00 14.14 91 ARG A CA 1
ATOM 727 C C . ARG A 1 92 ? -56.268 -3.377 16.225 1.00 16.67 91 ARG A C 1
ATOM 728 O O . ARG A 1 92 ? -56.363 -2.253 16.715 1.00 16.82 91 ARG A O 1
ATOM 736 N N . ARG A 1 93 ? -56.753 -3.687 15.022 1.00 15.95 92 ARG A N 1
ATOM 737 C CA . ARG A 1 93 ? -57.199 -2.646 14.093 1.00 14.83 92 ARG A CA 1
ATOM 738 C C . ARG A 1 93 ? -58.202 -1.681 14.722 1.00 17.86 92 ARG A C 1
ATOM 739 O O . ARG A 1 93 ? -57.995 -0.462 14.711 1.00 17.13 92 ARG A O 1
ATOM 747 N N . ASP A 1 94 ? -59.313 -2.205 15.247 1.00 17.94 93 ASP A N 1
ATOM 748 C CA . ASP A 1 94 ? -60.365 -1.328 15.753 1.00 20.60 93 ASP A CA 1
ATOM 749 C C . ASP A 1 94 ? -59.892 -0.547 16.970 1.00 21.19 93 ASP A C 1
ATOM 750 O O . ASP A 1 94 ? -60.269 0.618 17.152 1.00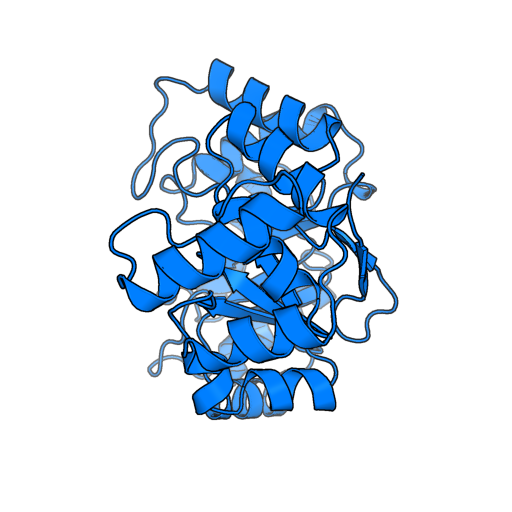 20.75 93 ASP A O 1
ATOM 755 N N . ASP A 1 95 ? -59.066 -1.172 17.814 1.00 16.78 94 ASP A N 1
ATOM 756 C CA . ASP A 1 95 ? -58.556 -0.488 18.996 1.00 16.01 94 ASP A CA 1
ATOM 757 C C . ASP A 1 95 ? -57.570 0.607 18.620 1.00 13.41 94 ASP A C 1
ATOM 758 O O . ASP A 1 95 ? -57.544 1.668 19.255 1.00 15.58 94 ASP A O 1
ATOM 763 N N . LEU A 1 96 ? -56.717 0.356 17.623 1.00 14.68 95 LEU A N 1
ATOM 764 C CA . LEU A 1 96 ? -55.750 1.371 17.214 1.00 13.89 95 LEU A CA 1
ATOM 765 C C . LEU A 1 96 ? -56.459 2.599 16.659 1.00 11.89 95 LEU A C 1
ATOM 766 O O . LEU A 1 96 ? -56.109 3.736 16.995 1.00 14.08 95 LEU A O 1
ATOM 771 N N . LEU A 1 97 ? -57.449 2.385 15.791 1.00 15.76 96 LEU A N 1
ATOM 772 C CA . LEU A 1 97 ? -58.161 3.518 15.217 1.00 15.20 96 LEU A CA 1
ATOM 773 C C . LEU A 1 97 ? -58.946 4.278 16.273 1.00 15.40 96 LEU A C 1
ATOM 774 O O . LEU A 1 97 ? -59.066 5.505 16.182 1.00 15.21 96 LEU A O 1
ATOM 779 N N . ARG A 1 98 ? -59.456 3.582 17.294 1.00 14.65 97 ARG A N 1
ATOM 780 C CA . ARG A 1 98 ? -60.105 4.272 18.406 1.00 15.21 97 ARG A CA 1
ATOM 781 C C . ARG A 1 98 ? -59.094 5.066 19.225 1.00 16.08 97 ARG A C 1
ATOM 782 O O . ARG A 1 98 ? -59.362 6.207 19.624 1.00 16.10 97 ARG A O 1
ATOM 790 N N . SER A 1 99 ? -57.918 4.482 19.476 1.00 12.71 98 SER A N 1
ATOM 791 C CA . SER A 1 99 ? -56.884 5.214 20.194 1.00 14.02 98 SER A CA 1
ATOM 792 C C . SER A 1 99 ? -56.486 6.471 19.437 1.00 11.96 98 SER A C 1
ATOM 793 O O . SER A 1 99 ? -56.293 7.533 20.040 1.00 12.92 98 SER A O 1
ATOM 796 N N . LEU A 1 100 ? -56.345 6.352 18.112 1.00 13.12 99 LEU A N 1
ATOM 797 C CA . LEU A 1 100 ? -55.988 7.488 17.274 1.00 12.22 99 LEU A CA 1
ATOM 798 C C . LEU A 1 100 ? -57.059 8.569 17.350 1.00 15.82 99 LEU A C 1
ATOM 799 O O . LEU A 1 100 ? -56.754 9.744 17.578 1.00 14.22 99 LEU A O 1
ATOM 804 N N . GLU A 1 101 ? -58.322 8.174 17.190 1.00 15.21 100 GLU A N 1
ATOM 805 C CA . GLU A 1 101 ? -59.424 9.131 17.247 1.00 15.30 100 GLU A CA 1
ATOM 806 C C . GLU A 1 101 ? -59.466 9.845 18.588 1.00 16.16 100 GLU A C 1
ATOM 807 O O . GLU A 1 101 ? -59.667 11.064 18.644 1.00 17.43 100 GLU A O 1
ATOM 813 N N . ASN A 1 102 ? -59.273 9.108 19.686 1.00 15.88 101 ASN A N 1
ATOM 814 C CA . ASN A 1 102 ? -59.344 9.751 20.994 1.00 14.85 101 ASN A CA 1
ATOM 815 C C . ASN A 1 102 ? -58.139 10.649 21.251 1.00 15.54 101 ASN A C 1
ATOM 816 O O . ASN A 1 102 ? -58.261 11.667 21.939 1.00 14.14 101 ASN A O 1
ATOM 821 N N . THR A 1 103 ? -56.968 10.284 20.721 1.00 12.32 102 THR A N 1
ATOM 822 C CA . THR A 1 103 ? -55.810 11.164 20.780 1.00 12.22 102 THR A CA 1
ATOM 823 C C . THR A 1 103 ? -56.089 12.478 20.054 1.00 14.56 102 THR A C 1
ATOM 824 O O . THR A 1 103 ? -55.763 13.558 20.564 1.00 13.79 102 THR A O 1
ATOM 828 N N . LEU A 1 104 ? -56.740 12.404 18.892 1.00 13.69 103 LEU A N 1
ATOM 829 C CA . LEU A 1 104 ? -57.054 13.623 18.145 1.00 12.79 103 LEU A CA 1
ATOM 830 C C . LEU A 1 104 ? -58.096 14.463 18.875 1.00 14.57 103 LEU A C 1
ATOM 831 O O . LEU A 1 104 ? -58.022 15.699 18.864 1.00 15.99 103 LEU A O 1
ATOM 836 N N . LYS A 1 105 ? -59.070 13.810 19.511 1.00 16.02 104 LYS A N 1
ATOM 837 C CA . LYS A 1 105 ? -60.053 14.533 20.317 1.00 15.78 104 LYS A CA 1
ATOM 838 C C . LYS A 1 105 ? -59.395 15.253 21.491 1.00 18.84 104 LYS A C 1
ATOM 839 O O . LYS A 1 105 ? -59.705 16.416 21.769 1.00 18.22 104 LYS A O 1
ATOM 845 N N . ARG A 1 106 ? -58.477 14.585 22.197 1.00 16.77 105 ARG A N 1
ATOM 846 C CA . ARG A 1 106 ? -57.855 15.233 23.349 1.00 15.11 105 ARG A CA 1
ATOM 847 C C . ARG A 1 106 ? -56.918 16.360 22.924 1.00 13.59 105 ARG A C 1
ATOM 848 O O . ARG A 1 106 ? -56.871 17.414 23.574 1.00 16.39 105 ARG A O 1
ATOM 856 N N . LEU A 1 107 ? -56.151 16.154 21.846 1.00 13.95 106 LEU A N 1
ATOM 857 C CA . LEU A 1 107 ? -55.329 17.215 21.281 1.00 13.07 106 LEU A CA 1
ATOM 858 C C . LEU A 1 107 ? -56.168 18.303 20.623 1.00 12.30 106 LEU A C 1
ATOM 859 O O . LEU A 1 107 ? -55.648 19.398 20.378 1.00 16.93 106 LEU A O 1
ATOM 864 N N . ASP A 1 108 ? -57.436 18.012 20.347 1.00 14.00 107 ASP A N 1
ATOM 865 C CA . ASP A 1 108 ? -58.322 18.864 19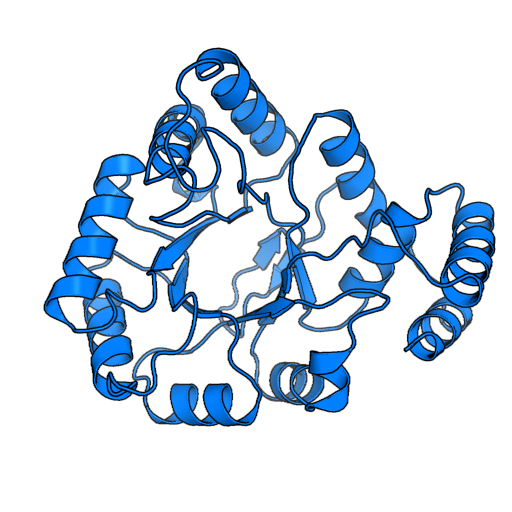.550 1.00 16.34 107 ASP A CA 1
ATOM 866 C C . ASP A 1 108 ? -57.620 19.334 18.277 1.00 17.13 107 ASP A C 1
ATOM 867 O O . ASP A 1 108 ? -57.418 20.524 18.025 1.00 15.48 107 ASP A O 1
ATOM 872 N N . THR A 1 109 ? -57.227 18.355 17.473 1.00 14.32 108 THR A N 1
ATOM 873 C CA . THR A 1 109 ? -56.608 18.630 16.193 1.00 14.57 108 THR A CA 1
ATOM 874 C C . THR A 1 109 ? -57.098 17.582 15.201 1.00 12.97 108 THR A C 1
ATOM 875 O O . THR A 1 109 ? -57.614 16.529 15.585 1.00 16.26 108 THR A O 1
ATOM 879 N N . ASP A 1 110 ? -56.961 17.890 13.908 1.00 14.41 109 ASP A N 1
ATOM 880 C CA . ASP A 1 110 ? -57.481 16.992 12.887 1.00 15.68 109 ASP A CA 1
ATOM 881 C C . ASP A 1 110 ? -56.511 15.885 12.500 1.00 14.16 109 ASP A C 1
ATOM 882 O O . ASP A 1 110 ? -56.931 14.923 11.842 1.00 17.14 109 ASP A O 1
ATOM 887 N N . TYR A 1 111 ? -55.234 16.005 12.859 1.00 13.97 110 TYR A N 1
ATOM 888 C CA . TYR A 1 111 ? -54.253 14.994 12.470 1.00 13.79 110 TYR A CA 1
ATOM 889 C C . TYR A 1 111 ? -53.101 15.027 13.460 1.00 14.89 110 TYR A C 1
ATOM 890 O O . TYR A 1 111 ? -52.889 16.023 14.151 1.00 12.10 110 TYR A O 1
ATOM 899 N N . VAL A 1 112 ? -52.358 13.911 13.532 1.00 12.86 111 VAL A N 1
ATOM 900 C CA . VAL A 1 112 ? -51.040 13.924 14.152 1.00 10.46 111 VAL A CA 1
ATOM 901 C C . VAL A 1 112 ? -50.007 13.873 13.042 1.00 10.87 111 VAL A C 1
ATOM 902 O O . VAL A 1 112 ? -50.234 13.284 11.981 1.00 12.12 111 VAL A O 1
ATOM 906 N N . ASP A 1 113 ? -48.849 14.475 13.289 1.00 11.22 112 ASP A N 1
ATOM 907 C CA . ASP A 1 113 ? -47.782 14.428 12.296 1.00 10.89 112 ASP A CA 1
ATOM 908 C C . ASP A 1 113 ? -47.107 13.067 12.276 1.00 11.82 112 ASP A C 1
ATOM 909 O O . ASP A 1 113 ? -46.692 12.590 11.218 1.00 12.63 112 ASP A O 1
ATOM 914 N N . LEU A 1 114 ? -46.976 12.452 13.436 1.00 10.61 113 LEU A N 1
ATOM 915 C CA . LEU A 1 114 ? -46.284 11.144 13.487 1.00 11.90 113 LEU A CA 1
ATOM 916 C C . LEU A 1 114 ? -46.974 10.271 14.540 1.00 10.84 113 LEU A C 1
ATOM 917 O O . LEU A 1 114 ? -47.268 10.747 15.554 1.00 11.54 113 LEU A O 1
ATOM 922 N N . TYR A 1 115 ? -47.268 9.025 14.179 1.00 10.57 114 TYR A N 1
ATOM 923 C CA . TYR A 1 115 ? -47.939 8.103 15.113 1.00 10.12 114 TYR A CA 1
ATOM 924 C C . TYR A 1 115 ? -47.043 6.875 15.257 1.00 10.35 114 TYR A C 1
ATOM 925 O O . TYR A 1 115 ? -46.686 6.344 14.280 1.00 10.60 114 TYR A O 1
ATOM 934 N N . LEU A 1 116 ? -46.774 6.480 16.502 1.00 10.35 115 LEU A N 1
ATOM 935 C CA . LEU A 1 116 ? -45.843 5.370 16.780 1.00 10.05 115 LEU A CA 1
ATOM 936 C C . LEU A 1 116 ? -46.510 4.242 17.567 1.00 9.32 115 LEU A C 1
ATOM 937 O O . LEU A 1 116 ? -47.308 4.501 18.383 1.00 11.35 115 LEU A O 1
ATOM 942 N N . ILE A 1 117 ? -46.068 3.033 17.270 1.00 9.56 116 ILE A N 1
ATOM 943 C CA . ILE A 1 117 ? -46.362 1.877 18.162 1.00 10.12 116 ILE A CA 1
ATOM 944 C C . ILE A 1 117 ? -45.422 2.054 19.362 1.00 9.97 116 ILE A C 1
ATOM 945 O O . ILE A 1 117 ? -44.277 2.082 19.146 1.00 11.03 116 ILE A O 1
ATOM 950 N N . HIS A 1 118 ? -45.945 2.174 20.576 1.00 10.46 117 HIS A N 1
ATOM 951 C CA . HIS A 1 118 ? -45.057 2.422 21.736 1.00 12.47 117 HIS A CA 1
ATOM 952 C C . HIS A 1 118 ? -44.160 1.225 22.054 1.00 13.13 117 HIS A C 1
ATOM 953 O O . HIS A 1 118 ? -43.040 1.433 22.412 1.00 11.81 117 HIS A O 1
ATOM 960 N N . TRP A 1 119 ? -44.697 0.023 21.925 1.00 11.92 118 TRP A N 1
ATOM 961 C CA . TRP A 1 119 ? -43.962 -1.160 22.338 1.00 10.92 118 TRP A CA 1
ATOM 962 C C . TRP A 1 119 ? -44.537 -2.326 21.569 1.00 11.16 118 TRP A C 1
ATOM 963 O O . TRP A 1 119 ? -45.764 -2.389 21.392 1.00 13.49 118 TRP A O 1
ATOM 974 N N . PRO A 1 120 ? -43.719 -3.264 21.108 1.00 12.11 119 PRO A N 1
ATOM 975 C CA . PRO A 1 120 ? -44.256 -4.398 20.358 1.00 14.76 119 PRO A CA 1
ATOM 976 C C . PRO A 1 120 ? -45.074 -5.310 21.247 1.00 14.20 119 PRO A C 1
ATOM 977 O O . PRO A 1 120 ? -44.762 -5.507 22.423 1.00 14.99 119 PRO A O 1
ATOM 981 N N . ASN A 1 121 ? -46.117 -5.882 20.661 1.00 13.88 120 ASN A N 1
ATOM 982 C CA . ASN A 1 121 ? -46.940 -6.899 21.309 1.00 12.66 120 ASN A CA 1
ATOM 983 C C . ASN A 1 121 ? -46.888 -8.143 20.433 1.00 14.47 120 ASN A C 1
ATOM 984 O O . ASN A 1 121 ? -47.558 -8.189 19.386 1.00 14.32 120 ASN A O 1
ATOM 989 N N . PRO A 1 122 ? -46.123 -9.170 20.829 1.00 13.94 121 PRO A N 1
ATOM 990 C CA . PRO A 1 122 ? -45.995 -10.386 20.003 1.00 16.25 121 PRO A CA 1
ATOM 991 C C . PRO A 1 122 ? -47.316 -11.080 19.708 1.00 16.41 121 PRO A C 1
ATOM 992 O O . PRO A 1 122 ? -47.393 -11.836 18.728 1.00 17.91 121 PRO A O 1
ATOM 996 N N . GLU A 1 123 ? -48.355 -10.842 20.507 1.00 13.95 122 GLU A N 1
ATOM 997 C CA . GLU A 1 123 ? -49.644 -11.503 20.327 1.00 16.50 122 GLU A CA 1
ATOM 998 C C . GLU A 1 123 ? -50.446 -10.918 19.175 1.00 20.18 122 GLU A C 1
ATOM 999 O O . GLU A 1 123 ? -51.361 -11.581 18.670 1.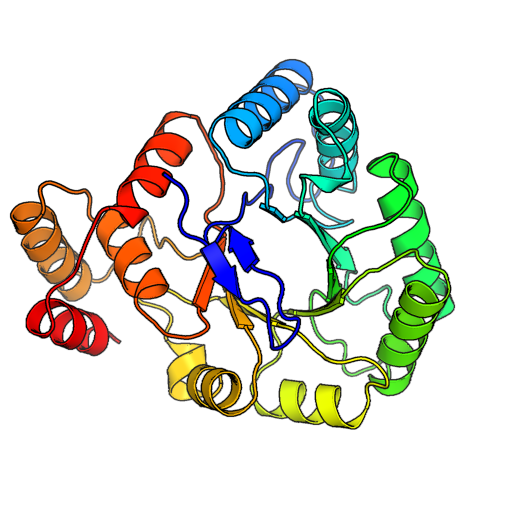00 20.20 122 GLU A O 1
ATOM 1005 N N . ILE A 1 124 ? -50.134 -9.701 18.753 1.00 14.63 123 ILE A N 1
ATOM 1006 C CA . ILE A 1 124 ? -50.913 -9.002 17.734 1.00 13.78 123 ILE A CA 1
ATOM 1007 C C . ILE A 1 124 ? -50.069 -8.913 16.465 1.00 13.49 123 ILE A C 1
ATOM 1008 O O . ILE A 1 124 ? -48.970 -8.351 16.496 1.00 14.04 123 ILE A O 1
ATOM 1013 N N . PRO A 1 125 ? -50.537 -9.435 15.333 1.00 17.36 124 PRO A N 1
ATOM 1014 C CA . PRO A 1 125 ? -49.710 -9.414 14.120 1.00 15.62 124 PRO A CA 1
ATOM 1015 C C . PRO A 1 125 ? -49.368 -7.993 13.693 1.00 14.73 124 PRO A C 1
ATOM 1016 O O . PRO A 1 125 ? -50.248 -7.132 13.593 1.00 14.76 124 PRO A O 1
ATOM 1020 N N . LEU A 1 126 ? -48.077 -7.765 13.423 1.00 12.83 125 LEU A N 1
ATOM 1021 C CA . LEU A 1 126 ? -47.614 -6.439 13.022 1.00 14.31 125 LEU A CA 1
ATOM 1022 C C . LEU A 1 126 ? -48.327 -5.964 11.766 1.00 13.92 125 LEU A C 1
ATOM 1023 O O . LEU A 1 126 ? -48.606 -4.770 11.620 1.00 15.03 125 LEU A O 1
ATOM 1028 N N . GLU A 1 127 ? -48.604 -6.882 10.838 1.00 14.68 126 GLU A N 1
ATOM 1029 C CA . GLU A 1 127 ? -49.268 -6.497 9.600 1.00 14.71 126 GLU A CA 1
ATOM 1030 C C . GLU A 1 127 ? -50.627 -5.870 9.880 1.00 17.21 126 GLU A C 1
ATOM 1031 O O . GLU A 1 127 ? -51.026 -4.908 9.209 1.00 18.02 126 GLU A O 1
ATOM 1037 N N . GLU A 1 128 ? -51.347 -6.391 10.874 1.00 13.37 127 GLU A N 1
ATOM 1038 C CA . GLU A 1 128 ? -52.642 -5.821 11.220 1.00 14.77 127 GLU A CA 1
ATOM 1039 C C . GLU A 1 128 ? -52.482 -4.406 11.755 1.00 14.80 127 GLU A C 1
ATOM 1040 O O . GLU A 1 128 ? -53.182 -3.481 11.333 1.00 13.30 127 GLU A O 1
ATOM 1046 N N . THR A 1 129 ? -51.566 -4.226 12.703 1.00 12.11 128 THR A N 1
ATOM 1047 C CA . THR A 1 129 ? -51.357 -2.919 13.306 1.00 9.74 128 THR A CA 1
ATOM 1048 C C . THR A 1 129 ? -50.919 -1.902 12.265 1.00 12.17 128 THR A C 1
ATOM 1049 O O . THR A 1 129 ? -51.436 -0.778 12.214 1.00 13.04 128 THR A O 1
ATOM 1053 N N . LEU A 1 130 ? -49.955 -2.285 11.430 1.00 11.53 129 LEU A N 1
ATOM 1054 C CA . LEU A 1 130 ? -49.421 -1.359 10.435 1.00 11.86 129 LEU A CA 1
ATOM 1055 C C . LEU A 1 130 ? -50.463 -1.047 9.372 1.00 13.72 129 LEU A C 1
ATOM 1056 O O . LEU A 1 130 ? -50.543 0.088 8.891 1.00 13.58 129 LEU A O 1
ATOM 1061 N N . SER A 1 131 ? -51.288 -2.033 9.014 1.00 12.62 130 SER A N 1
ATOM 1062 C CA . SER A 1 131 ? -52.372 -1.765 8.071 1.00 12.47 130 SER A CA 1
ATOM 1063 C C . SER A 1 131 ? -53.387 -0.793 8.658 1.00 15.09 130 SER A C 1
ATOM 1064 O O . SER A 1 131 ? -53.938 0.050 7.934 1.00 15.68 130 SER A O 1
ATOM 1067 N N . ALA A 1 132 ? -53.652 -0.888 9.965 1.00 12.43 131 ALA A N 1
ATOM 1068 C CA . ALA A 1 132 ? -54.559 0.070 10.589 1.00 12.51 131 ALA A CA 1
ATOM 1069 C C . ALA A 1 132 ? -53.948 1.463 10.604 1.00 15.10 131 ALA A C 1
ATOM 1070 O O . ALA A 1 132 ? -54.645 2.456 10.355 1.00 14.06 131 ALA A O 1
ATOM 1072 N N . MET A 1 133 ? -52.644 1.560 10.879 1.00 12.23 132 MET A N 1
ATOM 1073 C CA . MET A 1 133 ? -51.989 2.862 10.813 1.00 10.64 132 MET A CA 1
ATOM 1074 C C . MET A 1 133 ? -52.060 3.432 9.401 1.00 11.63 132 MET A C 1
ATOM 1075 O O . MET A 1 133 ? -52.294 4.635 9.222 1.00 14.33 132 MET A O 1
ATOM 1080 N N . ALA A 1 134 ? -51.893 2.579 8.388 1.00 11.75 133 ALA A N 1
ATOM 1081 C CA . ALA A 1 134 ? -52.003 3.052 7.010 1.00 11.90 133 ALA A CA 1
ATOM 1082 C C . ALA A 1 134 ? -53.406 3.564 6.700 1.00 13.58 133 ALA A C 1
ATOM 1083 O O . ALA A 1 134 ? -53.551 4.504 5.908 1.00 13.24 133 ALA A O 1
ATOM 1085 N N . GLU A 1 135 ? -54.444 2.960 7.292 1.00 13.55 134 GLU A N 1
ATOM 1086 C CA . GLU A 1 135 ? -55.798 3.504 7.150 1.00 12.51 134 GLU A CA 1
ATOM 1087 C C . GLU A 1 135 ? -55.860 4.925 7.691 1.00 15.81 134 GLU A C 1
ATOM 1088 O O . GLU A 1 135 ? -56.469 5.812 7.077 1.00 15.35 134 GLU A O 1
ATOM 1094 N N . GLY A 1 136 ? -55.236 5.159 8.848 1.00 14.71 135 GLY A N 1
ATOM 1095 C CA . GLY A 1 136 ? -55.182 6.508 9.379 1.00 12.53 135 GLY A CA 1
ATOM 1096 C C . GLY A 1 136 ? -54.480 7.475 8.446 1.00 12.95 135 GLY A C 1
ATOM 1097 O O . GLY A 1 136 ? -54.907 8.621 8.295 1.00 15.68 135 GLY A O 1
ATOM 1098 N N . VAL A 1 137 ? -53.378 7.038 7.826 1.00 11.47 136 VAL A N 1
ATOM 1099 C CA . VAL A 1 137 ? -52.667 7.882 6.871 1.00 12.89 136 VAL A CA 1
ATOM 1100 C C . VAL A 1 137 ? -53.564 8.181 5.677 1.00 13.87 136 VAL A C 1
ATOM 1101 O O . VAL A 1 137 ? -53.681 9.333 5.236 1.00 14.59 136 VAL A O 1
ATOM 1105 N N . ARG A 1 138 ? -54.227 7.147 5.151 1.00 12.85 137 ARG A N 1
ATOM 1106 C CA . ARG A 1 138 ? -55.066 7.342 3.968 1.00 13.63 137 ARG A CA 1
ATOM 1107 C C . ARG A 1 138 ? -56.217 8.296 4.249 1.00 17.04 137 ARG A C 1
ATOM 1108 O O . ARG A 1 138 ? -56.636 9.039 3.355 1.00 16.13 137 ARG A O 1
ATOM 1116 N N . GLN A 1 139 ? -56.726 8.308 5.477 1.00 15.73 138 GLN A N 1
ATOM 1117 C CA . GLN A 1 139 ? -57.812 9.197 5.871 1.00 16.28 138 GLN A CA 1
ATOM 1118 C C . GLN A 1 139 ? -57.341 10.602 6.222 1.00 17.68 138 GLN A C 1
ATOM 1119 O O . GLN A 1 139 ? -58.183 11.462 6.516 1.00 21.87 138 GLN A O 1
ATOM 1125 N N . GLY A 1 140 ? -56.038 10.858 6.209 1.00 14.57 139 GLY A N 1
ATOM 1126 C CA . GLY A 1 140 ? -55.527 12.166 6.551 1.00 13.72 139 GLY A CA 1
ATOM 1127 C C . GLY A 1 140 ? -55.402 12.419 8.036 1.00 17.06 139 GLY A C 1
ATOM 1128 O O . GLY A 1 140 ? -55.215 13.572 8.441 1.00 18.40 139 GLY A O 1
ATOM 1129 N N . LEU A 1 141 ? -55.505 11.377 8.858 1.00 15.14 140 LEU A N 1
ATOM 1130 C CA . LEU A 1 141 ? -55.397 11.518 10.307 1.00 13.12 140 LEU A CA 1
ATOM 1131 C C . LEU A 1 141 ? -53.964 11.435 10.808 1.00 12.44 140 LEU A C 1
ATOM 1132 O O . LEU A 1 141 ? -53.680 11.905 11.916 1.00 12.83 140 LEU A O 1
ATOM 1137 N N . ILE A 1 142 ? -53.071 10.845 10.022 1.00 12.65 141 ILE A N 1
ATOM 1138 C CA . ILE A 1 142 ? -51.661 10.672 10.346 1.00 11.54 141 ILE A CA 1
ATOM 1139 C C . ILE A 1 142 ? -50.856 11.102 9.131 1.00 13.76 141 ILE A C 1
ATOM 1140 O O . ILE A 1 142 ? -51.182 10.710 8.006 1.00 15.26 141 ILE A O 1
ATOM 1145 N N . ARG A 1 143 ? -49.790 11.876 9.348 1.00 11.68 142 ARG A N 1
ATOM 1146 C CA . ARG A 1 143 ? -48.909 12.162 8.221 1.00 11.32 142 ARG A CA 1
ATOM 1147 C C . ARG A 1 143 ? -47.862 11.065 8.027 1.00 13.55 142 ARG A C 1
ATOM 1148 O O . ARG A 1 143 ? -47.715 10.535 6.919 1.00 15.97 142 ARG A O 1
ATOM 1156 N N . TYR A 1 144 ? -47.153 10.693 9.098 1.00 11.57 143 TYR A N 1
ATOM 1157 C CA . TYR A 1 144 ? -46.079 9.710 9.052 1.00 11.86 143 TYR A CA 1
ATOM 1158 C C . TYR A 1 144 ? -46.279 8.674 10.149 1.00 10.07 143 TYR A C 1
ATOM 1159 O O . TYR A 1 144 ? -46.843 8.975 11.208 1.00 10.62 143 TYR A O 1
ATOM 1168 N N . ILE A 1 145 ? -45.783 7.456 9.903 1.00 11.24 144 ILE A N 1
ATOM 1169 C CA . ILE A 1 145 ? -45.824 6.418 10.930 1.00 10.45 144 ILE A CA 1
ATOM 1170 C C . ILE A 1 145 ? -44.416 5.978 11.295 1.00 10.97 144 ILE A C 1
ATOM 1171 O O . ILE A 1 145 ? -43.470 6.071 10.507 1.00 11.63 144 ILE A O 1
ATOM 1176 N N . GLY A 1 146 ? -44.287 5.490 12.524 1.00 10.43 145 GLY A N 1
ATOM 1177 C CA . GLY A 1 146 ? -43.024 4.947 12.979 1.00 10.78 145 GLY A CA 1
ATOM 1178 C C . GLY A 1 146 ? -43.265 3.971 14.105 1.00 9.64 145 GLY A C 1
ATOM 1179 O O . GLY A 1 146 ? -44.401 3.656 14.456 1.00 10.51 145 GLY A O 1
ATOM 1180 N N . VAL A 1 147 ? -42.166 3.483 14.665 1.00 9.48 146 VAL A N 1
ATOM 1181 C CA . VAL A 1 147 ? -42.235 2.515 15.748 1.00 8.18 146 VAL A CA 1
ATOM 1182 C C . VAL A 1 147 ? -41.362 3.005 16.892 1.00 10.48 146 VAL A C 1
ATOM 1183 O O . VAL A 1 147 ? -40.590 3.956 16.760 1.00 10.63 146 VAL A O 1
ATOM 1187 N N . SER A 1 148 ? -41.525 2.355 18.038 1.00 9.19 147 SER A N 1
ATOM 1188 C CA . SER A 1 148 ? -40.747 2.685 19.224 1.00 9.78 147 SER A CA 1
ATOM 1189 C C . SER A 1 148 ? -40.398 1.395 19.939 1.00 10.89 147 SER A C 1
ATOM 1190 O O . SER A 1 148 ? -41.222 0.480 20.011 1.00 9.69 147 SER A O 1
ATOM 1193 N N . ASN A 1 149 ? -39.167 1.324 20.447 1.00 9.74 148 ASN A N 1
ATOM 1194 C CA . ASN A 1 149 ? -38.705 0.171 21.218 1.00 9.90 148 ASN A CA 1
ATOM 1195 C C . ASN A 1 149 ? -38.730 -1.101 20.382 1.00 10.78 148 ASN A C 1
ATOM 1196 O O . ASN A 1 149 ? -38.983 -2.193 20.898 1.00 11.97 148 ASN A O 1
ATOM 1201 N N . PHE A 1 150 ? -38.452 -0.948 19.089 1.00 9.54 149 PHE A N 1
ATOM 1202 C CA . PHE A 1 150 ? -38.247 -2.064 18.171 1.00 12.46 149 PHE A CA 1
ATOM 1203 C C . PHE A 1 150 ? -36.745 -2.265 18.002 1.00 12.39 149 PHE A C 1
ATOM 1204 O O . PHE A 1 150 ? -36.036 -1.330 17.619 1.00 12.87 149 PHE A O 1
ATOM 1212 N N . ASP A 1 151 ? -36.251 -3.475 18.262 1.00 12.48 150 ASP A N 1
ATOM 1213 C CA . ASP A 1 151 ? -34.853 -3.707 17.927 1.00 12.87 150 ASP A CA 1
ATOM 1214 C C . ASP A 1 151 ? -34.695 -3.854 16.410 1.00 14.25 150 ASP A C 1
ATOM 1215 O O . ASP A 1 151 ? -35.660 -3.769 15.642 1.00 13.37 150 ASP A O 1
ATOM 1220 N N . ARG A 1 152 ? -33.443 -4.017 15.973 1.00 12.75 151 ARG A N 1
ATOM 1221 C CA . ARG A 1 152 ? -33.149 -4.050 14.542 1.00 12.82 151 ARG A CA 1
ATOM 1222 C C . ARG A 1 152 ? -33.980 -5.101 13.811 1.00 12.27 151 ARG A C 1
ATOM 1223 O O . ARG A 1 152 ? -34.575 -4.821 12.762 1.00 11.93 151 ARG A O 1
ATOM 1231 N N . ARG A 1 153 ? -34.029 -6.320 14.350 1.00 13.57 152 ARG A N 1
ATOM 1232 C CA . ARG A 1 153 ? -34.742 -7.384 13.650 1.00 14.38 152 ARG A CA 1
ATOM 1233 C C . ARG A 1 153 ? -36.227 -7.077 13.540 1.00 13.63 152 ARG A C 1
ATOM 1234 O O . ARG A 1 153 ? -36.847 -7.351 12.504 1.00 12.36 152 ARG A O 1
ATOM 1242 N N . LEU A 1 154 ? -36.819 -6.509 14.592 1.00 12.12 153 LEU A N 1
ATOM 1243 C CA . LEU A 1 154 ? -38.241 -6.188 14.524 1.00 10.65 153 LEU A CA 1
ATOM 1244 C C . LEU A 1 154 ? -38.504 -4.983 13.630 1.00 13.00 153 LEU A C 1
ATOM 1245 O O . LEU A 1 154 ? -39.544 -4.936 12.962 1.00 12.20 153 LEU A O 1
ATOM 1250 N N . LEU A 1 155 ? -37.593 -4.004 13.607 1.00 11.71 154 LEU A N 1
ATOM 1251 C CA . LEU A 1 155 ? -37.740 -2.902 12.662 1.00 10.67 154 LEU A CA 1
ATOM 1252 C C . LEU A 1 155 ? -37.716 -3.416 11.230 1.00 13.30 154 LEU A C 1
ATOM 1253 O O . LEU A 1 155 ? -38.538 -3.005 10.405 1.00 13.63 154 LEU A O 1
ATOM 1258 N N . GLU A 1 156 ? -36.791 -4.330 10.925 1.00 13.48 155 GLU A N 1
ATOM 1259 C CA . GLU A 1 156 ? -36.760 -4.921 9.587 1.00 14.28 155 GLU A CA 1
ATOM 1260 C C . GLU A 1 156 ? -38.073 -5.632 9.276 1.00 13.41 155 GLU A C 1
ATOM 1261 O O . GLU A 1 156 ? -38.617 -5.510 8.166 1.00 14.52 155 GLU A O 1
ATOM 1267 N N . GLU A 1 157 ? -38.597 -6.382 10.242 1.00 13.23 156 GLU A N 1
ATOM 1268 C CA . GLU A 1 157 ? -39.877 -7.045 10.046 1.00 13.91 156 GLU A CA 1
ATOM 1269 C C . GLU A 1 157 ? -40.994 -6.030 9.827 1.00 16.69 156 GLU A C 1
ATOM 1270 O O . GLU A 1 157 ? -41.828 -6.202 8.931 1.00 16.42 156 GLU A O 1
ATOM 1276 N N . ALA A 1 158 ? -41.012 -4.953 10.615 1.00 14.59 157 ALA A N 1
ATOM 1277 C CA . ALA A 1 158 ? -42.048 -3.941 10.428 1.00 13.12 157 ALA A CA 1
ATOM 1278 C C . ALA A 1 158 ? -41.978 -3.328 9.035 1.00 15.12 157 ALA A C 1
ATOM 1279 O O . ALA A 1 158 ? -43.014 -3.131 8.385 1.00 15.47 157 ALA A O 1
ATOM 1281 N N . ILE A 1 159 ? -40.766 -3.012 8.564 1.00 13.97 158 ILE A N 1
ATOM 1282 C CA . ILE A 1 159 ? -40.606 -2.429 7.233 1.00 12.66 158 ILE A CA 1
ATOM 1283 C C . ILE A 1 159 ? -41.172 -3.372 6.179 1.00 14.38 158 ILE A C 1
ATOM 1284 O O . ILE A 1 159 ? -41.872 -2.946 5.250 1.00 16.22 158 ILE A O 1
ATOM 1289 N N . SER A 1 160 ? -40.940 -4.675 6.346 1.00 14.69 159 SER A N 1
ATOM 1290 C CA . SER A 1 160 ? -41.441 -5.640 5.370 1.00 14.70 159 SER A CA 1
ATOM 1291 C C . SER A 1 160 ? -42.958 -5.818 5.419 1.00 19.36 159 SER A C 1
ATOM 1292 O O . SER A 1 160 ? -43.529 -6.328 4.444 1.00 21.90 159 SER A O 1
ATOM 1295 N N . LYS A 1 161 ? -43.623 -5.408 6.504 1.00 18.66 160 LYS A N 1
ATOM 1296 C CA . LYS A 1 161 ? -45.062 -5.592 6.673 1.00 14.98 160 LYS A CA 1
ATOM 1297 C C . LYS A 1 161 ? -45.845 -4.288 6.580 1.00 18.89 160 LYS A C 1
ATOM 1298 O O . LYS A 1 161 ? -47.055 -4.288 6.834 1.00 24.19 160 LYS A O 1
ATOM 1304 N N . SER A 1 162 ? -45.192 -3.178 6.251 1.00 14.83 161 SER A N 1
ATOM 1305 C CA . SER A 1 162 ? -45.837 -1.867 6.284 1.00 14.13 161 SER A CA 1
ATOM 1306 C C . SER A 1 162 ? -46.034 -1.318 4.876 1.00 15.99 161 SER A C 1
ATOM 1307 O O . SER A 1 162 ? -45.066 -1.167 4.123 1.00 19.51 161 SER A O 1
ATOM 1310 N N . GLN A 1 163 ? -47.284 -0.963 4.550 1.00 18.39 162 GLN A N 1
ATOM 1311 C CA . GLN A 1 163 ? -47.557 -0.273 3.290 1.00 21.09 162 GLN A CA 1
ATOM 1312 C C . GLN A 1 163 ? -46.930 1.115 3.274 1.00 21.66 162 GLN A C 1
ATOM 1313 O O . GLN A 1 163 ? -46.422 1.567 2.241 1.00 24.06 162 GLN A O 1
ATOM 1319 N N . GLU A 1 164 ? -46.987 1.805 4.379 1.00 15.86 163 GLU A N 1
ATOM 1320 C CA . GLU A 1 164 ? -46.425 3.141 4.463 1.00 15.93 163 GLU A CA 1
ATOM 1321 C C . GLU A 1 164 ? -44.976 3.082 4.931 1.00 16.51 163 GLU A C 1
ATOM 1322 O O . GLU A 1 164 ? -44.579 2.141 5.630 1.00 17.23 163 GLU A O 1
ATOM 1328 N N . PRO A 1 165 ? -44.165 4.075 4.590 1.00 14.36 164 PRO A N 1
ATOM 1329 C CA . PRO A 1 165 ? -42.780 4.077 5.070 1.00 14.32 164 PRO A CA 1
ATOM 1330 C C . PRO A 1 165 ? -42.728 4.189 6.587 1.00 14.30 164 PRO A C 1
ATOM 1331 O O . PRO A 1 165 ? -43.511 4.916 7.195 1.00 15.06 164 PRO A O 1
ATOM 1335 N N . ILE A 1 166 ? -41.797 3.456 7.193 1.00 12.51 165 ILE A N 1
ATOM 1336 C CA . ILE A 1 166 ? -41.506 3.594 8.618 1.00 11.34 165 ILE A CA 1
ATOM 1337 C C . ILE A 1 166 ? -40.422 4.656 8.749 1.00 12.68 165 ILE A C 1
ATOM 1338 O O . ILE A 1 166 ? -39.267 4.416 8.390 1.00 15.87 165 ILE A O 1
ATOM 1343 N N . VAL A 1 167 ? -40.783 5.841 9.257 1.00 12.37 166 VAL A N 1
ATOM 1344 C CA . VAL A 1 167 ? -39.844 6.952 9.186 1.00 10.99 166 VAL A CA 1
ATOM 1345 C C . VAL A 1 167 ? -38.893 7.016 10.374 1.00 10.65 166 VAL A C 1
ATOM 1346 O O . VAL A 1 167 ? -37.857 7.685 10.283 1.00 12.70 166 VAL A O 1
ATOM 1350 N N . CYS A 1 168 ? -39.196 6.321 11.466 1.00 11.50 167 CYS A N 1
ATOM 1351 C CA . CYS A 1 168 ? -38.349 6.415 12.645 1.00 9.88 167 CYS A CA 1
ATOM 1352 C C . CYS A 1 168 ? -38.542 5.201 13.532 1.00 9.72 167 CYS A C 1
ATOM 1353 O O . CYS A 1 168 ? -39.541 4.478 13.443 1.00 12.40 167 CYS A O 1
ATOM 1356 N N . ASP A 1 169 ? -37.562 5.019 14.410 1.00 10.48 168 ASP A N 1
ATOM 1357 C CA . ASP A 1 169 ? -37.623 4.090 15.533 1.00 10.84 168 ASP A CA 1
ATOM 1358 C C . ASP A 1 169 ? -37.165 4.855 16.766 1.00 9.43 168 ASP A C 1
ATOM 1359 O O . ASP A 1 169 ? -36.010 5.296 16.836 1.00 11.23 168 ASP A O 1
ATOM 1364 N N . GLN A 1 170 ? -38.073 5.037 17.720 1.00 9.31 169 GLN A N 1
ATOM 1365 C CA . GLN A 1 170 ? -37.759 5.770 18.943 1.00 9.84 169 GLN A CA 1
ATOM 1366 C C . GLN A 1 170 ? -37.334 4.778 20.019 1.00 11.82 169 GLN A C 1
ATOM 1367 O O . GLN A 1 170 ? -38.136 3.945 20.458 1.00 11.18 169 GLN A O 1
ATOM 1373 N N . VAL A 1 171 ? -36.070 4.862 20.438 1.00 10.40 170 VAL A N 1
ATOM 1374 C CA . VAL A 1 171 ? -35.491 3.889 21.358 1.00 10.95 170 VAL A CA 1
ATOM 1375 C C . VAL A 1 171 ? -34.660 4.612 22.407 1.00 11.86 170 VAL A C 1
ATOM 1376 O O . VAL A 1 171 ? -34.259 5.764 22.231 1.00 13.09 170 VAL A O 1
ATOM 1380 N N . LYS A 1 172 ? -34.388 3.909 23.508 1.00 11.02 171 LYS A N 1
ATOM 1381 C CA . LYS A 1 172 ? -33.539 4.467 24.556 1.00 11.14 171 LYS A CA 1
ATOM 1382 C C . LYS A 1 172 ? -32.098 4.475 24.068 1.00 12.93 171 LYS A C 1
ATOM 1383 O O . LYS A 1 172 ? -31.589 3.457 23.587 1.00 14.33 171 LYS A O 1
ATOM 1389 N N . TYR A 1 173 ? -31.437 5.627 24.181 1.00 12.15 172 TYR A N 1
ATOM 1390 C CA . TYR A 1 173 ? -30.080 5.763 23.656 1.00 10.73 172 TYR A CA 1
ATOM 1391 C C . TYR A 1 173 ? -29.438 6.955 24.341 1.00 13.12 172 TYR A C 1
ATOM 1392 O O . TYR A 1 173 ? -29.991 8.061 24.306 1.00 13.78 172 TYR A O 1
ATOM 1401 N N . ASN A 1 174 ? -28.300 6.732 24.989 1.00 13.53 173 ASN A N 1
ATOM 1402 C CA . ASN A 1 174 ? -27.606 7.836 25.636 1.00 12.55 173 ASN A CA 1
ATOM 1403 C C . ASN A 1 174 ? -26.157 7.425 25.858 1.00 14.54 173 ASN A C 1
ATOM 1404 O O . ASN A 1 174 ? -25.725 6.350 25.433 1.00 14.11 173 ASN A O 1
ATOM 1409 N N . ILE A 1 175 ? -25.404 8.286 26.548 1.00 14.12 174 ILE A N 1
ATOM 1410 C CA . ILE A 1 175 ? -23.963 8.077 26.659 1.00 15.07 174 ILE A CA 1
ATOM 1411 C C . ILE A 1 175 ? -23.638 6.746 27.331 1.00 14.84 174 ILE A C 1
ATOM 1412 O O . ILE A 1 175 ? -22.565 6.178 27.098 1.00 17.26 174 ILE A O 1
ATOM 1417 N N . GLU A 1 176 ? -24.537 6.219 28.161 1.00 13.68 175 GLU A N 1
ATOM 1418 C CA . GLU A 1 176 ? -24.276 4.939 28.814 1.00 14.68 175 GLU A CA 1
ATOM 1419 C C . GLU A 1 176 ? -25.062 3.776 28.217 1.00 18.62 175 GLU A C 1
ATOM 1420 O O . GLU A 1 176 ? -24.561 2.646 28.218 1.00 23.19 175 GLU A O 1
ATOM 1426 N N . ASP A 1 177 ? -26.242 4.023 27.642 1.00 15.74 176 ASP A N 1
ATOM 1427 C CA . ASP A 1 177 ? -27.061 2.954 27.066 1.00 14.40 176 ASP A CA 1
ATOM 1428 C C . ASP A 1 177 ? -26.746 2.850 25.582 1.00 14.23 176 ASP A C 1
ATOM 1429 O O . ASP A 1 177 ? -27.235 3.641 24.775 1.00 14.50 176 ASP A O 1
ATOM 1434 N N . ARG A 1 178 ? -25.959 1.834 25.214 1.00 13.63 177 ARG A N 1
ATOM 1435 C CA . ARG A 1 178 ? -25.516 1.656 23.840 1.00 13.39 177 ARG A CA 1
ATOM 1436 C C . ARG A 1 178 ? -26.204 0.492 23.136 1.00 14.28 177 ARG A C 1
ATOM 1437 O O . ARG A 1 178 ? -25.698 0.017 22.116 1.00 16.52 177 ARG A O 1
ATOM 1445 N N . ASP A 1 179 ? -27.336 0.016 23.653 1.00 17.27 178 ASP A N 1
ATOM 1446 C CA . ASP A 1 179 ? -28.048 -1.063 22.971 1.00 14.89 178 ASP A CA 1
ATOM 1447 C C . ASP A 1 179 ? -28.262 -0.805 21.481 1.00 15.57 178 ASP A C 1
ATOM 1448 O O . ASP A 1 179 ? -28.060 -1.741 20.689 1.00 16.54 178 ASP A O 1
ATOM 1453 N N . PRO A 1 180 ? -28.637 0.398 21.025 1.00 15.03 179 PRO A N 1
ATOM 1454 C CA . PRO A 1 180 ? -28.807 0.591 19.575 1.00 15.14 179 PRO A CA 1
ATOM 1455 C C . PRO A 1 180 ? -27.520 0.438 18.783 1.00 16.78 179 PRO A C 1
ATOM 1456 O O . PRO A 1 180 ? -27.570 0.079 17.601 1.00 17.07 179 PRO A O 1
ATOM 1460 N N . GLU A 1 181 ? -26.363 0.695 19.396 1.00 15.51 180 GLU A N 1
ATOM 1461 C CA . GLU A 1 181 ? -25.095 0.446 18.721 1.00 16.29 180 GLU A CA 1
ATOM 1462 C C . GLU A 1 181 ? -24.797 -1.045 18.675 1.00 15.60 180 GLU A C 1
ATOM 1463 O O . GLU A 1 181 ? -24.475 -1.593 17.613 1.00 19.19 180 GLU A O 1
ATOM 1469 N N . ARG A 1 182 ? -24.909 -1.719 19.821 1.00 15.03 181 ARG A N 1
ATOM 1470 C CA . ARG A 1 182 ? -24.552 -3.135 19.899 1.00 16.05 181 ARG A CA 1
ATOM 1471 C C . ARG A 1 182 ? -25.484 -4.009 19.067 1.00 20.41 181 ARG A C 1
ATOM 1472 O O . ARG A 1 182 ? -25.074 -5.075 18.583 1.00 20.01 181 ARG A O 1
ATOM 1480 N N . ASP A 1 183 ? -26.729 -3.570 18.884 1.00 17.60 182 ASP A N 1
ATOM 1481 C CA . ASP A 1 183 ? -27.741 -4.266 18.092 1.00 17.05 182 ASP A CA 1
ATOM 1482 C C . ASP A 1 183 ? -27.602 -4.014 16.595 1.00 16.51 182 ASP A C 1
ATOM 1483 O O . ASP A 1 183 ? -28.311 -4.648 15.801 1.00 17.87 182 ASP A O 1
ATOM 1488 N N . GLY A 1 184 ? -26.700 -3.124 16.188 1.00 14.55 183 GLY A N 1
ATOM 1489 C CA . GLY A 1 184 ? -26.635 -2.712 14.806 1.00 13.34 183 GLY A CA 1
ATOM 1490 C C . GLY A 1 184 ? -27.817 -1.889 14.366 1.00 13.96 183 GLY A C 1
ATOM 1491 O O . GLY A 1 184 ? -28.002 -1.683 13.167 1.00 14.32 183 GLY A O 1
ATOM 1492 N N . LEU A 1 185 ? -28.626 -1.412 15.319 1.00 14.27 184 LEU A N 1
ATOM 1493 C CA . LEU A 1 185 ? -29.833 -0.674 14.974 1.00 12.86 184 LEU A CA 1
ATOM 1494 C C . LEU A 1 185 ? -29.490 0.705 14.434 1.00 13.55 184 LEU A C 1
ATOM 1495 O O . LEU A 1 185 ? -30.059 1.137 13.429 1.00 12.75 184 LEU A O 1
ATOM 1500 N N . LEU A 1 186 ? -28.564 1.419 15.088 1.00 15.30 185 LEU A N 1
ATOM 1501 C CA . LEU A 1 186 ? -28.198 2.744 14.593 1.00 12.89 185 LEU A CA 1
ATOM 1502 C C . LEU A 1 186 ? -27.650 2.662 13.173 1.00 13.64 185 LEU A C 1
ATOM 1503 O O . LEU A 1 186 ? -28.061 3.428 12.293 1.00 15.41 185 LEU A O 1
ATOM 1508 N N . GLU A 1 187 ? -26.743 1.707 12.925 1.00 17.01 186 GLU A N 1
ATOM 1509 C CA . GLU A 1 187 ? -26.183 1.544 11.588 1.00 16.67 186 GLU A CA 1
ATOM 1510 C C . GLU A 1 187 ? -27.266 1.195 10.576 1.00 15.91 186 GLU A C 1
ATOM 1511 O O . GLU A 1 187 ? -27.277 1.724 9.457 1.00 15.95 186 GLU A O 1
ATOM 1517 N N . PHE A 1 188 ? -28.188 0.306 10.950 1.00 15.32 187 PHE A N 1
ATOM 1518 C CA . PHE A 1 188 ? -29.283 -0.024 10.047 1.00 14.14 187 PHE A CA 1
ATOM 1519 C C . PHE A 1 188 ? -30.080 1.222 9.684 1.00 15.58 187 PHE A C 1
ATOM 1520 O O . PHE A 1 188 ? -30.393 1.461 8.513 1.00 16.05 187 PHE A O 1
ATOM 1528 N N . CYS A 1 189 ? -30.422 2.037 10.686 1.00 13.45 188 CYS A N 1
ATOM 1529 C CA . CYS A 1 189 ? -31.185 3.246 10.402 1.00 12.84 188 CYS A CA 1
ATOM 1530 C C . CYS A 1 189 ? -30.418 4.173 9.469 1.00 13.42 188 CYS A C 1
ATOM 1531 O O . CYS A 1 189 ? -30.991 4.727 8.527 1.00 16.02 188 CYS A O 1
ATOM 1534 N N . GLN A 1 190 ? -29.119 4.354 9.719 1.00 15.03 189 GLN A N 1
ATOM 1535 C CA . GLN A 1 190 ? -28.314 5.254 8.904 1.00 15.91 189 GLN A CA 1
ATOM 1536 C C . GLN A 1 190 ? -28.227 4.777 7.466 1.00 18.22 189 GLN A C 1
ATOM 1537 O O . GLN A 1 190 ? -28.176 5.597 6.542 1.00 21.17 189 GLN A O 1
ATOM 1543 N N . LYS A 1 191 ? -28.243 3.468 7.254 1.00 16.85 190 LYS A N 1
ATOM 1544 C CA . LYS A 1 191 ? -28.119 2.936 5.906 1.00 18.94 190 LYS A CA 1
ATOM 1545 C C . LYS A 1 191 ? -29.456 2.742 5.211 1.00 22.63 190 LYS A C 1
ATOM 1546 O O . LYS A 1 191 ? -29.470 2.439 4.013 1.00 25.86 190 LYS A O 1
ATOM 1552 N N . ASN A 1 192 ? -30.578 2.927 5.909 1.00 16.30 191 ASN A N 1
ATOM 1553 C CA . ASN A 1 192 ? -31.881 2.604 5.340 1.00 16.14 191 ASN A CA 1
ATOM 1554 C C . ASN A 1 192 ? -32.880 3.747 5.470 1.00 16.53 191 ASN A C 1
ATOM 1555 O O . ASN A 1 192 ? -34.087 3.534 5.293 1.00 17.83 191 ASN A O 1
ATOM 1560 N N . GLY A 1 193 ? -32.405 4.953 5.758 1.00 15.36 192 GLY A N 1
ATOM 1561 C CA . GLY A 1 193 ? -33.268 6.122 5.742 1.00 15.63 192 GLY A CA 1
ATOM 1562 C C . GLY A 1 193 ? -34.301 6.150 6.848 1.00 14.95 192 GLY A C 1
ATOM 1563 O O . GLY A 1 193 ? -35.429 6.606 6.628 1.00 15.73 192 GLY A O 1
ATOM 1564 N N . VAL A 1 194 ? -33.942 5.671 8.034 1.00 14.90 193 VAL A N 1
ATOM 1565 C CA . VAL A 1 194 ? -34.816 5.694 9.200 1.00 13.48 193 VAL A CA 1
ATOM 1566 C C . VAL A 1 194 ? -34.171 6.601 10.235 1.00 12.38 193 VAL A C 1
ATOM 1567 O O . VAL A 1 194 ? -32.963 6.510 10.472 1.00 14.23 193 VAL A O 1
ATOM 1571 N N . THR A 1 195 ? -34.961 7.504 10.812 1.00 10.62 194 THR A N 1
ATOM 1572 C CA . THR A 1 195 ? -34.464 8.348 11.891 1.00 10.48 194 THR A CA 1
ATOM 1573 C C . THR A 1 195 ? -34.484 7.570 13.201 1.00 10.91 194 THR A C 1
ATOM 1574 O O . THR A 1 195 ? -35.498 6.961 13.552 1.00 12.85 194 THR A O 1
ATOM 1578 N N . LEU A 1 196 ? -33.357 7.563 13.909 1.00 10.76 195 LEU A N 1
ATOM 1579 C CA . LEU A 1 196 ? -33.310 6.999 15.251 1.00 12.06 195 LEU A CA 1
ATOM 1580 C C . LEU A 1 196 ? -33.600 8.124 16.234 1.00 11.92 195 LEU A C 1
ATOM 1581 O O . LEU A 1 196 ? -32.836 9.091 16.315 1.00 13.62 195 LEU A O 1
ATOM 1586 N N . VAL A 1 197 ? -34.689 7.991 16.979 1.00 11.06 196 VAL A N 1
ATOM 1587 C CA . VAL A 1 197 ? -35.121 9.008 17.932 1.00 9.86 196 VAL A CA 1
ATOM 1588 C C . VAL A 1 197 ? -34.730 8.509 19.316 1.00 10.36 196 VAL A C 1
ATOM 1589 O O . VAL A 1 197 ? -35.282 7.516 19.803 1.00 13.17 196 VAL A O 1
ATOM 1593 N N . ALA A 1 198 ? -33.764 9.180 19.939 1.00 9.68 197 ALA A N 1
ATOM 1594 C CA . ALA A 1 198 ? -33.225 8.756 21.228 1.00 9.45 197 ALA A CA 1
ATOM 1595 C C . ALA A 1 198 ? -34.077 9.310 22.360 1.00 13.70 197 ALA A C 1
ATOM 1596 O O . ALA A 1 198 ? -34.137 10.525 22.563 1.00 13.90 197 ALA A O 1
ATOM 1598 N N . TYR A 1 199 ? -34.725 8.434 23.113 1.00 11.52 198 TYR A N 1
ATOM 1599 C CA . TYR A 1 199 ? -35.361 8.916 24.328 1.00 12.64 198 TYR A CA 1
ATOM 1600 C C . TYR A 1 199 ? -34.489 8.590 25.530 1.00 13.82 198 TYR A C 1
ATOM 1601 O O . TYR A 1 199 ? -33.529 7.8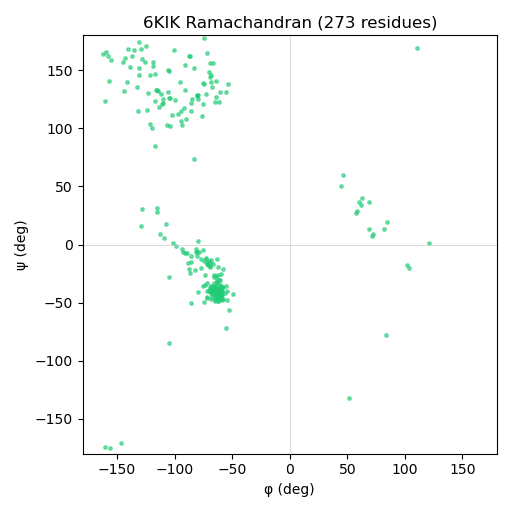17 25.458 1.00 14.90 198 TYR A O 1
ATOM 1610 N N . SER A 1 200 ? -34.840 9.216 26.654 1.00 16.38 199 SER A N 1
ATOM 1611 C CA . SER A 1 200 ? -33.933 9.309 27.789 1.00 19.49 199 SER A CA 1
ATOM 1612 C C . SER A 1 200 ? -32.526 9.680 27.326 1.00 17.91 199 SER A C 1
ATOM 1613 O O . SER A 1 200 ? -31.550 9.016 27.708 1.00 16.97 199 SER A O 1
ATOM 1616 N N . PRO A 1 201 ? -32.380 10.735 26.514 1.00 16.51 200 PRO A N 1
ATOM 1617 C CA . PRO A 1 201 ? -31.047 11.076 25.995 1.00 17.80 200 PRO A CA 1
ATOM 1618 C C . PRO A 1 201 ? -30.100 11.599 27.061 1.00 20.31 200 PRO A C 1
ATOM 1619 O O . PRO A 1 201 ? -28.879 11.611 26.849 1.00 15.88 200 PRO A O 1
ATOM 1623 N N . LEU A 1 202 ? -30.623 12.052 28.192 1.00 20.61 201 LEU A N 1
ATOM 1624 C CA . LEU A 1 202 ? -29.806 12.455 29.323 1.00 23.60 201 LEU A CA 1
ATOM 1625 C C . LEU A 1 202 ? -29.905 11.388 30.397 1.00 32.52 201 LEU A C 1
ATOM 1626 O O . LEU A 1 202 ? -31.005 10.930 30.729 1.00 32.72 201 LEU A O 1
ATOM 1631 N N . ARG A 1 203 ? -28.761 10.978 30.911 1.00 23.97 202 ARG A N 1
ATOM 1632 C CA . ARG A 1 203 ? -28.695 10.162 32.112 1.00 24.21 202 ARG A CA 1
ATOM 1633 C C . ARG A 1 203 ? -28.257 11.122 33.209 1.00 32.40 202 ARG A C 1
ATOM 1634 O O . ARG A 1 203 ? -27.081 11.491 33.291 1.00 27.07 202 ARG A O 1
ATOM 1642 N N . ARG A 1 204 ? -29.214 11.554 34.029 1.00 23.66 203 ARG A N 1
ATOM 1643 C CA . ARG A 1 204 ? -28.922 12.636 34.961 1.00 30.29 203 ARG A CA 1
ATOM 1644 C C . ARG A 1 204 ? -28.229 12.157 36.219 1.00 37.82 203 ARG A C 1
ATOM 1645 O O . ARG A 1 204 ? -27.575 12.970 36.889 1.00 35.20 203 ARG A O 1
ATOM 1653 N N . THR A 1 205 ? -28.354 10.874 36.551 1.00 24.12 204 THR A N 1
ATOM 1654 C CA . THR A 1 205 ? -27.766 10.349 37.778 1.00 41.73 204 THR A CA 1
ATOM 1655 C C . THR A 1 205 ? -27.200 8.965 37.492 1.00 30.26 204 THR A C 1
ATOM 1656 O O . THR A 1 205 ? -27.447 8.371 36.436 1.00 27.83 204 THR A O 1
ATOM 1660 N N . LEU A 1 206 ? -26.419 8.467 38.458 1.00 21.98 205 LEU A N 1
ATOM 1661 C CA . LEU A 1 206 ? -25.896 7.105 38.444 1.00 23.20 205 LEU A CA 1
ATOM 1662 C C . LEU A 1 206 ? -24.966 6.864 37.257 1.00 27.46 205 LEU A C 1
ATOM 1663 O O . LEU A 1 206 ? -24.994 5.803 36.637 1.00 24.85 205 LEU A O 1
ATOM 1668 N N . LEU A 1 207 ? -24.124 7.841 36.934 1.00 23.75 206 LEU A N 1
ATOM 1669 C CA . LEU A 1 207 ? -23.135 7.618 35.890 1.00 21.90 206 LEU A CA 1
ATOM 1670 C C . LEU A 1 207 ? -21.913 6.912 36.464 1.00 23.89 206 LEU A C 1
ATOM 1671 O O . LEU A 1 207 ? -21.595 7.043 37.649 1.00 30.24 206 LEU A O 1
ATOM 1676 N N . SER A 1 208 ? -21.227 6.152 35.616 1.00 24.68 207 SER A N 1
ATOM 1677 C CA . SER A 1 208 ? -19.940 5.613 36.024 1.00 28.07 207 SER A CA 1
ATOM 1678 C C . SER A 1 208 ? -18.934 6.749 36.193 1.00 26.20 207 SER A C 1
ATOM 1679 O O . SER A 1 208 ? -19.074 7.833 35.617 1.00 24.91 207 SER A O 1
ATOM 1682 N N . GLU A 1 209 ? -17.908 6.494 37.007 1.00 25.39 208 GLU A N 1
ATOM 1683 C CA . GLU A 1 209 ? -16.905 7.524 37.251 1.00 32.72 208 GLU A CA 1
ATOM 1684 C C . GLU A 1 209 ? -16.115 7.832 35.987 1.00 26.79 208 GLU A C 1
ATOM 1685 O O . GLU A 1 209 ? -15.761 8.990 35.740 1.00 25.97 208 GLU A O 1
ATOM 1691 N N . LYS A 1 210 ? -15.843 6.817 35.163 1.00 29.43 209 LYS A N 1
ATOM 1692 C CA . LYS A 1 210 ? -15.141 7.070 33.911 1.00 27.95 209 LYS A CA 1
ATOM 1693 C C . LYS A 1 210 ? -15.981 7.945 32.988 1.00 22.90 209 LYS A C 1
ATOM 1694 O O . LYS A 1 210 ? -15.458 8.855 32.337 1.00 22.28 209 LYS A O 1
ATOM 1700 N N . THR A 1 211 ? -17.290 7.695 32.929 1.00 22.06 210 THR A N 1
ATOM 1701 C CA . THR A 1 211 ? -18.169 8.552 32.138 1.00 19.89 210 THR A CA 1
ATOM 1702 C C . THR A 1 211 ? -18.169 9.979 32.668 1.00 19.87 210 THR A C 1
ATOM 1703 O O . THR A 1 211 ? -18.025 10.933 31.898 1.00 18.53 210 THR A O 1
ATOM 1707 N N . LYS A 1 212 ? -18.339 10.145 33.987 1.00 19.91 211 LYS A N 1
ATOM 1708 C CA . LYS A 1 212 ? -18.356 11.481 34.577 1.00 22.48 211 LYS A CA 1
ATOM 1709 C C . LYS A 1 212 ? -17.061 12.229 34.292 1.00 21.22 211 LYS A C 1
ATOM 1710 O O . LYS A 1 212 ? -17.081 13.393 33.878 1.00 21.48 211 LYS A O 1
ATOM 1716 N N . ARG A 1 213 ? -15.920 11.573 34.520 1.00 21.93 212 ARG A N 1
ATOM 1717 C CA . ARG A 1 213 ? -14.634 12.236 34.329 1.00 28.81 212 ARG A CA 1
ATOM 1718 C C . ARG A 1 213 ? -14.434 12.657 32.880 1.00 24.83 212 ARG A C 1
ATOM 1719 O O . ARG A 1 213 ? -13.929 13.753 32.609 1.00 24.27 212 ARG A O 1
ATOM 1727 N N . THR A 1 214 ? -14.824 11.799 31.932 1.00 19.86 213 THR A N 1
ATOM 1728 C CA . THR A 1 214 ? -14.678 12.142 30.522 1.00 16.61 213 THR A CA 1
ATOM 1729 C C . THR A 1 214 ? -15.602 13.289 30.140 1.00 16.13 213 THR A C 1
ATOM 1730 O O . THR A 1 214 ? -15.197 14.229 29.445 1.00 19.11 213 THR A O 1
ATOM 1734 N N . LEU A 1 215 ? -16.864 13.221 30.572 1.00 17.90 214 LEU A N 1
ATOM 1735 C CA . LEU A 1 215 ? -17.797 14.288 30.251 1.00 15.95 214 LEU A CA 1
ATOM 1736 C C . LEU A 1 215 ? -17.366 15.602 30.895 1.00 14.77 214 LEU A C 1
ATOM 1737 O O . LEU A 1 215 ? -17.526 16.671 30.300 1.00 17.58 214 LEU A O 1
ATOM 1742 N N . GLU A 1 216 ? -16.824 15.540 32.114 1.00 18.69 215 GLU A N 1
ATOM 1743 C CA . GLU A 1 216 ? -16.434 16.768 32.801 1.00 18.88 215 GLU A CA 1
ATOM 1744 C C . GLU A 1 216 ? -15.313 17.488 32.061 1.00 18.84 215 GLU A C 1
ATOM 1745 O O . GLU A 1 216 ? -15.332 18.719 31.934 1.00 20.56 215 GLU A O 1
ATOM 1751 N N . GLU A 1 217 ? -14.333 16.739 31.561 1.00 20.39 216 GLU A N 1
ATOM 1752 C CA . GLU A 1 217 ? -13.249 17.373 30.815 1.00 23.37 216 GLU A CA 1
ATOM 1753 C C . GLU A 1 217 ? -13.760 18.025 29.537 1.00 24.64 216 GLU A C 1
ATOM 1754 O O . GLU A 1 217 ? -13.397 19.164 29.229 1.00 22.72 216 GLU A O 1
ATOM 1760 N N . ILE A 1 218 ? -14.608 17.327 28.780 1.00 18.48 217 ILE A N 1
ATOM 1761 C CA . ILE A 1 218 ? -15.108 17.900 27.538 1.00 17.60 217 ILE A CA 1
ATOM 1762 C C . ILE A 1 218 ? -16.041 19.070 27.825 1.00 19.30 217 ILE A C 1
ATOM 1763 O O . ILE A 1 218 ? -16.007 20.094 27.135 1.00 20.32 217 ILE A O 1
ATOM 1768 N N . ALA A 1 219 ? -16.869 18.955 28.870 1.00 16.85 218 ALA A N 1
ATOM 1769 C CA . ALA A 1 219 ? -17.738 20.063 29.238 1.00 13.98 218 ALA A CA 1
ATOM 1770 C C . ALA A 1 219 ? -16.927 21.305 29.590 1.00 16.00 218 ALA A C 1
ATOM 1771 O O . ALA A 1 219 ? -17.267 22.421 29.175 1.00 20.14 218 ALA A O 1
ATOM 1773 N N . LYS A 1 220 ? -15.865 21.122 30.371 1.00 18.76 219 LYS A N 1
ATOM 1774 C CA . LYS A 1 220 ? -15.016 22.248 30.745 1.00 22.07 219 LYS A CA 1
ATOM 1775 C C . LYS A 1 220 ? -14.437 22.929 29.516 1.00 23.81 219 LYS A C 1
ATOM 1776 O O . LYS A 1 220 ? -14.441 24.160 29.422 1.00 26.02 219 LYS A O 1
ATOM 1782 N N . ASN A 1 221 ? -13.970 22.141 28.544 1.00 22.84 220 ASN A N 1
ATOM 1783 C CA . ASN A 1 221 ? -13.343 22.721 27.360 1.00 22.28 220 ASN A CA 1
ATOM 1784 C C . ASN A 1 221 ? -14.333 23.524 26.524 1.00 31.73 220 ASN A C 1
ATOM 1785 O O . ASN A 1 221 ? -13.931 24.455 25.819 1.00 30.39 220 ASN A O 1
ATOM 1790 N N . HIS A 1 222 ? -15.621 23.203 26.605 1.00 20.15 221 HIS A N 1
ATOM 1791 C CA . HIS A 1 222 ? -16.660 23.902 25.865 1.00 21.94 221 HIS A CA 1
ATOM 1792 C C . HIS A 1 222 ? -17.445 24.898 26.711 1.00 21.20 221 HIS A C 1
ATOM 1793 O O . HIS A 1 222 ? -18.366 25.536 26.192 1.00 25.78 221 HIS A O 1
ATOM 1800 N N . GLY A 1 223 ? -17.109 25.054 27.987 1.00 22.45 222 GLY A N 1
ATOM 1801 C CA . GLY A 1 223 ? -17.910 25.917 28.847 1.00 24.30 222 GLY A CA 1
ATOM 1802 C C . GLY A 1 223 ? -19.349 25.467 28.965 1.00 23.79 222 GLY A C 1
ATOM 1803 O O . GLY A 1 223 ? -20.262 26.301 29.026 1.00 26.47 222 GLY A O 1
ATOM 1804 N N . ALA A 1 224 ? -19.574 24.158 28.997 1.00 18.64 223 ALA A N 1
ATOM 1805 C CA . ALA A 1 224 ? -20.906 23.579 28.955 1.00 17.57 223 ALA A CA 1
ATOM 1806 C C . ALA A 1 224 ? -21.097 22.665 30.157 1.00 14.26 223 ALA A C 1
ATOM 1807 O O . ALA A 1 224 ? -20.156 22.370 30.893 1.00 18.40 223 ALA A O 1
ATOM 1809 N N . THR A 1 225 ? -22.334 22.216 30.362 1.00 16.34 224 THR A N 1
ATOM 1810 C CA . THR A 1 225 ? -22.593 21.203 31.373 1.00 16.30 224 THR A CA 1
ATOM 1811 C C . THR A 1 225 ? -22.407 19.814 30.776 1.00 17.38 224 THR A C 1
ATOM 1812 O O . THR A 1 225 ? -22.410 19.639 29.557 1.00 16.36 224 THR A O 1
ATOM 1816 N N . ILE A 1 226 ? -22.257 18.820 31.656 1.00 14.27 225 ILE A N 1
ATOM 1817 C CA . ILE A 1 226 ? -22.096 17.449 31.166 1.00 12.79 225 ILE A CA 1
ATOM 1818 C C . ILE A 1 226 ? -23.344 17.000 30.421 1.00 16.55 225 ILE A C 1
ATOM 1819 O O . ILE A 1 226 ? -23.260 16.199 29.484 1.00 16.13 225 ILE A O 1
ATOM 1824 N N . TYR A 1 227 ? -24.513 17.516 30.802 1.00 15.89 226 TYR A N 1
ATOM 1825 C CA . TYR A 1 227 ? -25.744 17.160 30.100 1.00 15.08 226 TYR A CA 1
ATOM 1826 C C . TYR A 1 227 ? -25.771 17.748 28.696 1.00 20.87 226 TYR A C 1
ATOM 1827 O O . TYR A 1 227 ? -26.257 17.109 27.755 1.00 17.13 226 TYR A O 1
ATOM 1836 N N . GLN A 1 228 ? -25.236 18.958 28.523 1.00 16.23 227 GLN A N 1
ATOM 1837 C CA . GLN A 1 228 ? -25.151 19.521 27.185 1.00 17.95 227 GLN A CA 1
ATOM 1838 C C . GLN A 1 228 ? -24.223 18.696 26.307 1.00 16.51 227 GLN A C 1
ATOM 1839 O O . GLN A 1 228 ? -24.482 18.528 25.110 1.00 17.80 227 GLN A O 1
ATOM 1845 N N . ILE A 1 229 ? -23.144 18.166 26.884 1.00 16.04 228 ILE A N 1
ATOM 1846 C CA . ILE A 1 229 ? -22.234 17.324 26.111 1.00 13.48 228 ILE A CA 1
ATOM 1847 C C . ILE A 1 229 ? -22.917 16.019 25.721 1.00 17.66 228 ILE A C 1
ATOM 1848 O O . ILE A 1 229 ? -22.777 15.553 24.586 1.00 15.35 228 ILE A O 1
ATOM 1853 N N . MET A 1 230 ? -23.665 15.413 26.648 1.00 15.53 229 MET A N 1
ATOM 1854 C CA . MET A 1 230 ? -24.404 14.189 26.324 1.00 15.57 229 MET A CA 1
ATOM 1855 C C . MET A 1 230 ? -25.331 14.401 25.133 1.00 17.32 229 MET A C 1
ATOM 1856 O O . MET A 1 230 ? -25.454 13.529 24.260 1.00 15.35 229 MET A O 1
ATOM 1861 N N . LEU A 1 231 ? -26.012 15.545 25.099 1.00 16.54 230 LEU A N 1
ATOM 1862 C CA . LEU A 1 231 ? -26.945 15.844 24.019 1.00 14.12 230 LEU A CA 1
ATOM 1863 C C . LEU A 1 231 ? -26.208 16.131 22.720 1.00 17.96 230 LEU A C 1
ATOM 1864 O O . LEU A 1 231 ? -26.587 15.630 21.653 1.00 18.58 230 LEU A O 1
ATOM 1869 N N . ALA A 1 232 ? -25.155 16.952 22.787 1.00 15.76 231 ALA A N 1
ATOM 1870 C CA . ALA A 1 232 ? -24.384 17.256 21.586 1.00 15.15 231 ALA A CA 1
ATOM 1871 C C . ALA A 1 232 ? -23.798 15.993 20.973 1.00 17.02 231 ALA A C 1
ATOM 1872 O O . ALA A 1 232 ? -23.726 15.869 19.744 1.00 19.47 231 ALA A O 1
ATOM 1874 N N . TRP A 1 233 ? -23.402 15.035 21.810 1.00 14.74 232 TRP A N 1
ATOM 1875 C CA . TRP A 1 233 ? -22.865 13.773 21.310 1.00 14.61 232 TRP A CA 1
ATOM 1876 C C . TRP A 1 233 ? -23.901 13.037 20.466 1.00 16.54 232 TRP A C 1
ATOM 1877 O O . TRP A 1 233 ? -23.598 12.557 19.365 1.00 16.15 232 TRP A O 1
ATOM 1888 N N . LEU A 1 234 ? -25.139 12.958 20.957 1.00 13.94 233 LEU A N 1
ATOM 1889 C CA . LEU A 1 234 ? -26.189 12.308 20.181 1.00 13.42 233 LEU A CA 1
ATOM 1890 C C . LEU A 1 234 ? -26.473 13.073 18.901 1.00 14.41 233 LEU A C 1
ATOM 1891 O O . LEU A 1 234 ? -26.605 12.473 17.827 1.00 14.73 233 LEU A O 1
ATOM 1896 N N . LEU A 1 235 ? -26.569 14.402 18.997 1.00 16.14 234 LEU A N 1
ATOM 1897 C CA . LEU A 1 235 ? -26.967 15.213 17.853 1.00 15.50 234 LEU A CA 1
ATOM 1898 C C . LEU A 1 235 ? -25.910 15.232 16.765 1.00 15.98 234 LEU A C 1
ATOM 1899 O O . LEU A 1 235 ? -26.230 15.558 15.615 1.00 17.66 234 LEU A O 1
ATOM 1904 N N . ALA A 1 236 ? -24.662 14.898 17.100 1.00 17.73 235 ALA A N 1
ATOM 1905 C CA . ALA A 1 236 ? -23.615 14.825 16.088 1.00 18.13 235 ALA A CA 1
ATOM 1906 C C . ALA A 1 236 ? -23.753 13.610 15.186 1.00 18.31 235 ALA A C 1
ATOM 1907 O O . ALA A 1 236 ? -23.080 13.552 14.152 1.00 22.25 235 ALA A O 1
ATOM 1909 N N . LYS A 1 237 ? -24.593 12.663 15.538 1.00 18.02 236 LYS A N 1
ATOM 1910 C CA . LYS A 1 237 ? -24.648 11.406 14.797 1.00 17.66 236 LYS A CA 1
ATOM 1911 C C . LYS A 1 237 ? -25.665 11.495 13.674 1.00 17.30 236 LYS A C 1
ATOM 1912 O O . LYS A 1 237 ? -26.779 11.970 13.894 1.00 14.21 236 LYS A O 1
ATOM 1918 N N . PRO A 1 238 ? -25.308 11.059 12.469 1.00 16.13 237 PRO A N 1
ATOM 1919 C CA . PRO A 1 238 ? -26.286 11.013 11.382 1.00 13.24 237 PRO A CA 1
ATOM 1920 C C . PRO A 1 238 ? -27.524 10.232 11.792 1.00 12.64 237 PRO A C 1
ATOM 1921 O O . PRO A 1 238 ? -27.436 9.189 12.446 1.00 14.79 237 PRO A O 1
ATOM 1925 N N . ASN A 1 239 ? -28.681 10.765 11.403 1.00 15.15 238 ASN A N 1
ATOM 1926 C CA . ASN A 1 239 ? -29.995 10.163 11.587 1.00 13.38 238 ASN A CA 1
ATOM 1927 C C . ASN A 1 239 ? -30.478 10.172 13.030 1.00 11.67 238 ASN A C 1
ATOM 1928 O O . ASN A 1 239 ? -31.517 9.575 13.306 1.00 14.43 238 ASN A O 1
ATOM 1933 N N . VAL A 1 240 ? -29.782 10.828 13.961 1.00 11.80 239 VAL A N 1
ATOM 1934 C CA . VAL A 1 240 ? -30.184 10.796 15.372 1.00 11.71 239 VAL A CA 1
ATOM 1935 C C . VAL A 1 240 ? -30.835 12.114 15.765 1.00 14.06 239 VAL A C 1
ATOM 1936 O O . VAL A 1 240 ? -30.252 13.192 15.593 1.00 13.53 239 VAL A O 1
ATOM 1940 N N . VAL A 1 241 ? -32.034 12.010 16.320 1.00 10.88 240 VAL A N 1
ATOM 1941 C CA . VAL A 1 241 ? -32.757 13.099 16.959 1.00 11.52 240 VAL A CA 1
ATOM 1942 C C . VAL A 1 241 ? -32.954 12.671 18.414 1.00 12.92 240 VAL A C 1
ATOM 1943 O O . VAL A 1 241 ? -32.869 11.487 18.744 1.00 15.20 240 VAL A O 1
ATOM 1947 N N . ALA A 1 242 ? -33.161 13.639 19.303 1.00 12.81 241 ALA A N 1
ATOM 1948 C CA . ALA A 1 242 ? -33.250 13.330 20.726 1.00 11.88 241 ALA A CA 1
ATOM 1949 C C . ALA A 1 242 ? -34.483 13.973 21.339 1.00 12.41 241 ALA A C 1
ATOM 1950 O O . ALA A 1 242 ? -34.890 15.068 20.943 1.00 14.35 241 ALA A O 1
ATOM 1952 N N . ILE A 1 243 ? -35.068 13.278 22.311 1.00 13.31 242 ILE A N 1
ATOM 1953 C CA . ILE A 1 243 ? -36.220 13.787 23.063 1.00 13.41 242 ILE A CA 1
ATOM 1954 C C . ILE A 1 243 ? -35.858 13.942 24.533 1.00 16.50 242 ILE A C 1
ATOM 1955 O O . ILE A 1 243 ? -36.135 13.033 25.326 1.00 18.43 242 ILE A O 1
ATOM 1960 N N . PRO A 1 244 ? -35.257 15.051 24.953 1.00 12.90 243 PRO A N 1
ATOM 1961 C CA . PRO A 1 244 ? -35.084 15.280 26.393 1.00 16.89 243 PRO A CA 1
ATOM 1962 C C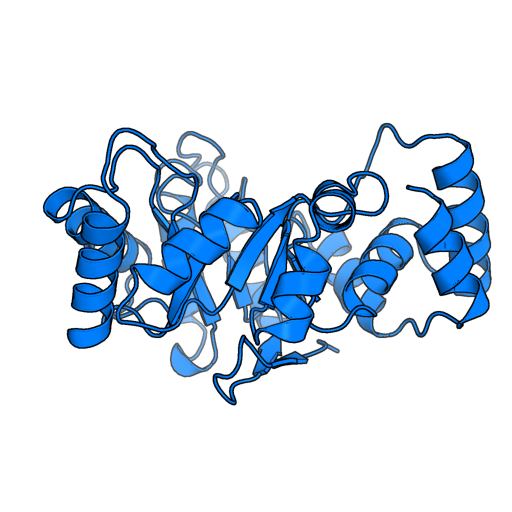 . PRO A 1 244 ? -36.422 15.543 27.056 1.00 17.54 243 PRO A C 1
ATOM 1963 O O . PRO A 1 244 ? -37.315 16.165 26.473 1.00 21.76 243 PRO A O 1
ATOM 1967 N N . LYS A 1 245 ? -36.561 15.060 28.283 1.00 24.73 244 LYS A N 1
ATOM 1968 C CA . LYS A 1 245 ? -37.725 15.421 29.077 1.00 27.64 244 LYS A CA 1
ATOM 1969 C C . LYS A 1 245 ? -37.696 16.918 29.357 1.00 23.73 244 LYS A C 1
ATOM 1970 O O . LYS A 1 245 ? -36.681 17.452 29.812 1.00 27.60 244 LYS A O 1
ATOM 1976 N N . ALA A 1 246 ? -38.799 17.599 29.038 1.00 29.16 245 ALA A N 1
ATOM 1977 C CA . ALA A 1 246 ? -38.882 19.053 29.134 1.00 31.44 245 ALA A CA 1
ATOM 1978 C C . ALA A 1 246 ? -38.523 19.520 30.535 1.00 35.88 245 ALA A C 1
ATOM 1979 O O . ALA A 1 246 ? -37.454 20.095 30.758 1.00 36.93 245 ALA A O 1
ATOM 1981 N N . GLY A 1 247 ? -39.416 19.271 31.479 1.00 25.26 246 GLY A N 1
ATOM 1982 C CA . GLY A 1 247 ? -39.153 19.588 32.865 1.00 37.80 246 GLY A CA 1
ATOM 1983 C C . GLY A 1 247 ? -39.443 21.022 33.252 1.00 36.67 246 GLY A C 1
ATOM 1984 O O . GLY A 1 247 ? -40.469 21.311 33.879 1.00 42.30 246 GLY A O 1
ATOM 1985 N N . ARG A 1 248 ? -38.540 21.928 32.893 1.00 27.01 247 ARG A N 1
ATOM 1986 C CA . ARG A 1 248 ? -38.592 23.293 33.392 1.00 23.82 247 ARG A CA 1
ATOM 1987 C C . ARG A 1 248 ? -37.791 24.191 32.460 1.00 25.73 247 ARG A C 1
ATOM 1988 O O . ARG A 1 248 ? -36.991 23.722 31.646 1.00 23.02 247 ARG A O 1
ATOM 1996 N N . VAL A 1 249 ? -37.995 25.500 32.617 1.00 20.23 248 VAL A N 1
ATOM 1997 C CA . VAL A 1 249 ? -37.403 26.473 31.700 1.00 20.29 248 VAL A CA 1
ATOM 1998 C C . VAL A 1 249 ? -35.882 26.366 31.686 1.00 25.21 248 VAL A C 1
ATOM 1999 O O . VAL A 1 249 ? -35.253 26.510 30.632 1.00 23.50 248 VAL A O 1
ATOM 2003 N N . GLU A 1 250 ? -35.260 26.101 32.840 1.00 22.72 249 GLU A N 1
ATOM 2004 C CA . GLU A 1 250 ? -33.803 25.996 32.853 1.00 24.15 249 GLU A CA 1
ATOM 2005 C C . GLU A 1 250 ? -33.319 24.868 31.950 1.00 20.13 249 GLU A C 1
ATOM 2006 O O . GLU A 1 250 ? -32.337 25.033 31.219 1.00 23.85 249 GLU A O 1
ATOM 2012 N N . HIS A 1 251 ? -33.986 23.712 32.002 1.00 23.01 250 HIS A N 1
ATOM 2013 C CA . HIS A 1 251 ? -33.603 22.605 31.131 1.00 20.97 250 HIS A CA 1
ATOM 2014 C C . HIS A 1 251 ? -33.848 22.953 29.667 1.00 20.60 250 HIS A C 1
ATOM 2015 O O . HIS A 1 251 ? -33.005 22.668 28.809 1.00 20.15 250 HIS A O 1
ATOM 2022 N N . LEU A 1 252 ? -34.984 23.588 29.368 1.00 18.64 251 LEU A N 1
ATOM 2023 C CA . LEU A 1 252 ? -35.291 23.931 27.979 1.00 16.05 251 LEU A CA 1
ATOM 2024 C C . LEU A 1 252 ? -34.230 24.849 27.392 1.00 16.93 251 LEU A C 1
ATOM 2025 O O . LEU A 1 252 ? -33.823 24.683 26.236 1.00 19.21 251 LEU A O 1
ATOM 2030 N N . ARG A 1 253 ? -33.779 25.836 28.174 1.00 21.18 252 ARG A N 1
ATOM 2031 C CA . ARG A 1 253 ? -32.737 26.742 27.702 1.00 19.81 252 ARG A CA 1
ATOM 2032 C C . ARG A 1 253 ? -31.410 26.019 27.547 1.00 20.34 252 ARG A C 1
ATOM 2033 O O . ARG A 1 253 ? -30.721 26.181 26.532 1.00 22.35 252 ARG A O 1
ATOM 2041 N N . GLU A 1 254 ? -31.025 25.242 28.562 1.00 17.86 253 GLU A N 1
ATOM 2042 C CA . GLU A 1 254 ? -29.745 24.552 28.531 1.00 19.73 253 GLU A CA 1
ATOM 2043 C C . GLU A 1 254 ? -29.685 23.568 27.370 1.00 19.23 253 GLU A C 1
ATOM 2044 O O . GLU A 1 254 ? -28.679 23.501 26.658 1.00 20.50 253 GLU A O 1
ATOM 2050 N N . ASN A 1 255 ? -30.763 22.810 27.152 1.00 19.50 254 ASN A N 1
ATOM 2051 C CA . ASN A 1 255 ? -30.757 21.814 26.081 1.00 18.86 254 ASN A CA 1
ATOM 2052 C C . ASN A 1 255 ? -30.719 22.474 24.710 1.00 21.54 254 ASN A C 1
ATOM 2053 O O . ASN A 1 255 ? -30.046 21.983 23.796 1.00 23.83 254 ASN A O 1
ATOM 2058 N N . LEU A 1 256 ? -31.438 23.584 24.543 1.00 19.35 255 LEU A N 1
ATOM 2059 C CA . LEU A 1 256 ? -31.395 24.301 23.273 1.00 21.48 255 LEU A CA 1
ATOM 2060 C C . LEU A 1 256 ? -29.981 24.789 22.970 1.00 24.39 255 LEU A C 1
ATOM 2061 O O . LEU A 1 256 ? -29.513 24.696 21.828 1.00 30.14 255 LEU A O 1
ATOM 2066 N N . LYS A 1 257 ? -29.274 25.281 23.995 1.00 20.56 256 LYS A N 1
ATOM 2067 C CA . LYS A 1 257 ? -27.894 25.735 23.832 1.00 26.13 256 LYS A CA 1
ATOM 2068 C C . LYS A 1 257 ? -26.960 24.609 23.403 1.00 32.45 256 LYS A C 1
ATOM 2069 O O . LYS A 1 257 ? -25.926 24.870 22.779 1.00 34.00 256 LYS A O 1
ATOM 2075 N N . ALA A 1 258 ? -27.293 23.358 23.736 1.00 20.16 257 ALA A N 1
ATOM 2076 C CA . ALA A 1 258 ? -26.437 22.236 23.366 1.00 18.55 257 ALA A CA 1
ATOM 2077 C C . ALA A 1 258 ? -26.293 22.075 21.855 1.00 25.83 257 ALA A C 1
ATOM 2078 O O . ALA A 1 258 ? -25.352 21.415 21.403 1.00 27.24 257 ALA A O 1
ATOM 2080 N N . THR A 1 259 ? -27.179 22.629 21.069 1.00 31.37 258 THR A N 1
ATOM 2081 C CA . THR A 1 259 ? -27.035 22.563 19.588 1.00 29.83 258 THR A CA 1
ATOM 2082 C C . THR A 1 259 ? -25.890 23.468 19.140 1.00 38.59 258 THR A C 1
ATOM 2083 O O . THR A 1 259 ? -25.479 23.357 18.017 1.00 43.58 258 THR A O 1
ATOM 2087 N N . GLU A 1 260 ? -25.431 24.383 19.983 1.00 40.28 259 GLU A N 1
ATOM 2088 C CA . GLU A 1 260 ? -24.330 25.299 19.591 1.00 46.48 259 GLU A CA 1
ATOM 2089 C C . GLU A 1 260 ? -22.964 24.632 19.729 1.00 44.20 259 GLU A C 1
ATOM 2090 O O . GLU A 1 260 ? -21.996 25.196 19.260 1.00 42.48 259 GLU A O 1
ATOM 2096 N N . ILE A 1 261 ? -22.903 23.458 20.343 1.00 29.69 260 ILE A N 1
ATOM 2097 C CA . ILE A 1 261 ? -21.614 22.802 20.621 1.00 26.12 260 ILE A CA 1
ATOM 2098 C C . ILE A 1 261 ? -21.139 21.993 19.422 1.00 24.82 260 ILE A C 1
ATOM 2099 O O . ILE A 1 261 ? -21.844 21.172 18.963 1.00 27.06 260 ILE A O 1
ATOM 2104 N N . LYS A 1 262 ? -19.953 22.291 19.000 1.00 28.90 261 LYS A N 1
ATOM 2105 C CA . LYS A 1 262 ? -19.294 21.536 17.939 1.00 27.08 261 LYS A CA 1
ATOM 2106 C C . LYS A 1 262 ? -18.210 20.695 18.601 1.00 20.77 261 LYS A C 1
ATOM 2107 O O . LYS A 1 262 ? -17.150 21.205 18.972 1.00 24.98 261 LYS A O 1
ATOM 2113 N N . LEU A 1 263 ? -18.486 19.404 18.766 1.00 21.63 262 LEU A N 1
ATOM 2114 C CA . LEU A 1 263 ? -17.500 18.508 19.347 1.00 18.79 262 LEU A CA 1
ATOM 2115 C C . LEU A 1 263 ? -16.412 18.199 18.331 1.00 26.72 262 LEU A C 1
ATOM 2116 O O . LEU A 1 263 ? -16.686 17.999 17.145 1.00 27.02 262 LEU A O 1
ATOM 2121 N N . SER A 1 264 ? -15.171 18.167 18.799 1.00 23.65 263 SER A N 1
ATOM 2122 C CA . SER A 1 264 ? -14.059 17.827 17.927 1.00 26.17 263 SER A CA 1
ATOM 2123 C C . SER A 1 264 ? -14.089 16.342 17.583 1.00 29.44 263 SER A C 1
ATOM 2124 O O . SER A 1 264 ? -14.774 15.539 18.220 1.00 23.13 263 SER A O 1
ATOM 2127 N N . GLU A 1 265 ? -13.319 15.970 16.562 1.00 26.84 264 GLU A N 1
ATOM 2128 C CA . GLU A 1 265 ? -13.246 14.560 16.197 1.00 25.60 264 GLU A CA 1
ATOM 2129 C C . GLU A 1 265 ? -12.655 13.727 17.332 1.00 27.27 264 GLU A C 1
ATOM 2130 O O . GLU A 1 265 ? -13.104 12.599 17.581 1.00 26.18 264 GLU A O 1
ATOM 2136 N N . GLU A 1 266 ? -11.660 14.279 18.044 1.00 23.81 265 GLU A N 1
ATOM 2137 C CA . GLU A 1 266 ? -11.085 13.614 19.214 1.00 26.13 265 GLU A CA 1
ATOM 2138 C C . GLU A 1 266 ? -12.132 13.414 20.299 1.00 20.71 265 GLU A C 1
ATOM 2139 O O . GLU A 1 266 ? -12.216 12.347 20.914 1.00 24.13 265 GLU A O 1
ATOM 2145 N N . GLU A 1 267 ? -12.920 14.456 20.561 1.00 24.79 266 GLU A N 1
ATOM 2146 C CA . GLU A 1 267 ? -13.926 14.385 21.615 1.00 20.53 266 GLU A CA 1
ATOM 2147 C C . GLU A 1 267 ? -14.976 13.340 21.283 1.00 19.03 266 GLU A C 1
ATOM 2148 O O . GLU A 1 267 ? -15.388 12.565 22.155 1.00 19.90 266 GLU A O 1
ATOM 2154 N N . MET A 1 268 ? -15.374 13.263 20.011 1.00 19.99 267 MET A N 1
ATOM 2155 C CA . MET A 1 268 ? -16.364 12.267 19.612 1.00 19.65 267 MET A CA 1
ATOM 2156 C C . MET A 1 268 ? -15.834 10.850 19.805 1.00 23.15 267 MET A C 1
ATOM 2157 O O . MET A 1 268 ? -16.549 9.977 20.308 1.00 20.22 267 MET A O 1
ATOM 2162 N N . LYS A 1 269 ? -14.583 10.598 19.412 1.00 22.87 268 LYS A N 1
ATOM 2163 C CA . LYS A 1 269 ? -14.024 9.261 19.581 1.00 25.18 268 LYS A CA 1
ATOM 2164 C C . LYS A 1 269 ? -13.932 8.888 21.054 1.00 22.41 268 LYS A C 1
ATOM 2165 O O . LYS A 1 269 ? -14.174 7.736 21.430 1.00 23.48 268 LYS A O 1
ATOM 2171 N N . LEU A 1 270 ? -13.573 9.852 21.902 1.00 20.40 269 LEU A N 1
ATOM 2172 C CA . LEU A 1 270 ? -13.495 9.599 23.333 1.00 22.64 269 LEU A CA 1
ATOM 2173 C C . LEU A 1 270 ? -14.872 9.272 23.903 1.00 18.79 269 LEU A C 1
ATOM 2174 O O . LEU A 1 270 ? -15.030 8.306 24.658 1.00 23.07 269 LEU A O 1
ATOM 2179 N N . LEU A 1 271 ? -15.877 10.081 23.556 1.00 18.36 270 LEU A N 1
ATOM 2180 C CA . LEU A 1 271 ? -17.237 9.817 24.023 1.00 16.70 270 LEU A CA 1
ATOM 2181 C C . LEU A 1 271 ? -17.753 8.481 23.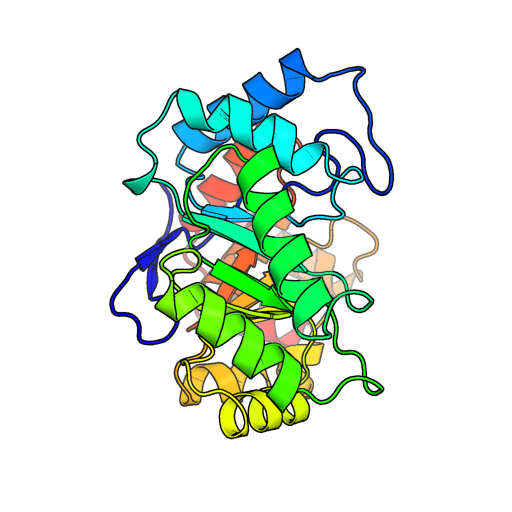499 1.00 20.53 270 LEU A C 1
ATOM 2182 O O . LEU A 1 271 ? -18.370 7.711 24.246 1.00 19.14 270 LEU A O 1
ATOM 2187 N N . ASP A 1 272 ? -17.503 8.186 22.218 1.00 17.82 271 ASP A N 1
ATOM 2188 C CA . ASP A 1 272 ? -17.932 6.911 21.653 1.00 16.75 271 ASP A CA 1
ATOM 2189 C C . ASP A 1 272 ? -17.388 5.733 22.450 1.00 22.59 271 ASP A C 1
ATOM 2190 O O . ASP A 1 272 ? -18.059 4.707 22.588 1.00 23.43 271 ASP A O 1
ATOM 2195 N N . SER A 1 273 ? -16.175 5.875 22.958 1.00 21.37 272 SER A N 1
ATOM 2196 C CA . SER A 1 273 ? -15.488 4.780 23.677 1.00 23.69 272 SER A CA 1
ATOM 2197 C C . SER A 1 273 ? -16.018 4.549 25.097 1.00 25.37 272 SER A C 1
ATOM 2198 O O . SER A 1 273 ? -15.667 3.553 25.673 1.00 31.88 272 SER A O 1
ATOM 2201 N N . LEU A 1 274 ? -16.940 5.367 25.587 1.00 24.11 273 LEU A N 1
ATOM 2202 C CA . LEU A 1 274 ? -17.472 5.198 26.966 1.00 26.99 273 LEU A CA 1
ATOM 2203 C C . LEU A 1 274 ? -18.479 4.052 27.062 1.00 40.85 273 LEU A C 1
ATOM 2204 O O . LEU A 1 274 ? -18.855 3.731 28.162 1.00 42.28 273 LEU A O 1
ATOM 2209 N N . GLY A 1 275 ? -18.949 3.528 25.946 1.00 31.93 274 GLY A N 1
ATOM 2210 C CA . GLY A 1 275 ? -19.874 2.388 25.996 1.00 43.29 274 GLY A CA 1
ATOM 2211 C C . GLY A 1 275 ? -19.658 1.487 24.812 1.00 40.40 274 GLY A C 1
ATOM 2212 O O . GLY A 1 275 ? -19.473 0.304 25.047 1.00 58.63 274 GLY A O 1
#

CATH classification: 3.20.20.100

Foldseek 3Di:
DFDWDDFQPPPDIDGLEAAAQQQQQHHQAGDPPCLVVSLVLLLVLVVVPNQHYEEECRRNVNVSLLSLLVNCVVDDPVSHQYEYEDEQVQQAQVSLVVRLVSSCVSSVHQAHAEYEHAEHDVVHDLLRSQVSVVVCCVVVRYNAYAYEPQFQVRRVVNCVNHPGHHREYEYADWLQDCRCVVRCNLVCCLVRRHAYEHEPHFDPDDDDPLLVVLLVVQCVVVVADSRLVGLLLQVPDPRYGYYYHSPGPVCSVRNSCSVVDDDDPVSNVSSVVSD

B-factor: mean 22.37, std 11.46, range [8.18, 75.13]

Secondary structure (DSSP, 8-state):
---EEE-TTSS-EEESB-EE-TBTTBSSS---TTHHHHHHHHHHHHHHT--EEE--TTGGGGHHHHHHHHHGGGS-GGG-EEEEEE-GGG-SHHHHHHHHHHHHHHHT-S-EEEEEESS--TTS-HHHHHHHHHHHHHTTSEEEEEEES--HHHHHHHHHH-SS-EEEEEEE--SS--HHHHTTHHHHHHHHT-EEEEES----S---HHHHHHHHHHHHHHT--HHHHHHHHHHTSTTEEEE-B--SHHHHHHHHHGGG----HHHHHHHHTT-

Solvent-accessible surface area: 12446 Å² total; per-residue (Å²): 114,25,56,103,34,78,0,11,178,42,67,46,99,4,5,0,0,1,2,0,0,87,21,9,5,8,104,134,95,57,58,138,94,145,42,150,103,27,7,91,20,2,26,42,1,6,142,55,20,3,25,5,0,2,0,0,19,41,18,0,43,3,9,0,0,77,8,1,3,125,0,10,130,88,54,167,43,125,87,6,9,0,1,0,2,0,102,21,87,50,3,96,103,99,40,0,34,113,4,0,84,52,0,15,135,60,0,90,20,120,46,0,2,6,0,1,0,34,123,32,36,140,113,11,76,27,93,58,1,1,39,0,0,0,26,0,30,153,116,47,47,4,92,42,1,0,0,1,26,1,72,58,165,51,0,68,67,0,70,82,75,21,120,44,99,11,5,0,0,10,10,88,0,3,0,47,32,5,91,4,59,181,41,22,4,18,93,33,0,65,142,59,15,3,2,0,6,0,54,42,2,23,80,89,96,149,18,57,108,123,2,71,136,14,0,91,93,4,5,164,99,63,76,22,55,35,48,19,0,0,0,6,0,0,12,57,19,88,40,0,0,0,4,4,83,3,47,152,59,113,39,2,157,37,3,18,112,1,16,101,25,154,27,45,118,121,23,34,127,89,0,61,80,26,47

InterPro domains:
  IPR018170 Aldo/keto reductase, conserved site [PS00062] (132-149)
  IPR020471 Aldo-keto reductase [PIRSF000097] (9-273)
  IPR020471 Aldo-keto reductase [PR00069] (44-68)
  IPR020471 Aldo-keto reductase [PR00069] (101-119)
  IPR020471 Aldo-keto reductase [PR00069] (132-149)
  IPR020471 Aldo-keto reductase [PR00069] (169-198)
  IPR020471 Aldo-keto reductase [PR00069] (208-232)
  IPR023210 NADP-dependent oxidoreductase domain [PF00248] (16-273)
  IPR036812 NAD(P)-dependent oxidoreductase domain superfamily [G3DSA:3.20.20.100] (1-274)
  IPR036812 NAD(P)-dependent oxidoreductase domain superfamily [SSF51430] (1-273)

Nearest PDB structures (foldseek):
  6ky6-assembly2_B  TM=9.978E-01  e=1.804E-54  Thermotoga maritima MSB8
  7bbz-assembly1_C-2  TM=9.019E-01  e=5.157E-22  Agrobacterium fabrum str. C58
  7bc1-assembly1_A  TM=8.663E-01  e=6.002E-21  Agrobacterium fabrum str. C58
  7bby-assembly1_A  TM=8.956E-01  e=3.782E-20  Agrobacterium fabrum str. C58
  1og6-assembly1_B  TM=8.679E-01  e=2.048E-20  Escherichia coli K-12

Radius of gyration: 18.19 Å; Cα contacts (8 Å, |Δi|>4): 561; chains: 1; bounding box: 49×41×38 Å

Organism: Thermotoga maritima (strain ATCC 43589 / DSM 3109 / JCM 10099 / NBRC 100826 / MSB8) (NCBI:txid243274)

Sequence (275 aa):
SMLYKELGRTGEEIPALGLGTWGIGGFETPDYSRDEEMVELLKTAIKMGYTHIDTAEYYGGGHTEELIGKAIKDFRREDLFIVSKVWPTHLRRDDLLRSLENTLKRLDTDYVDLY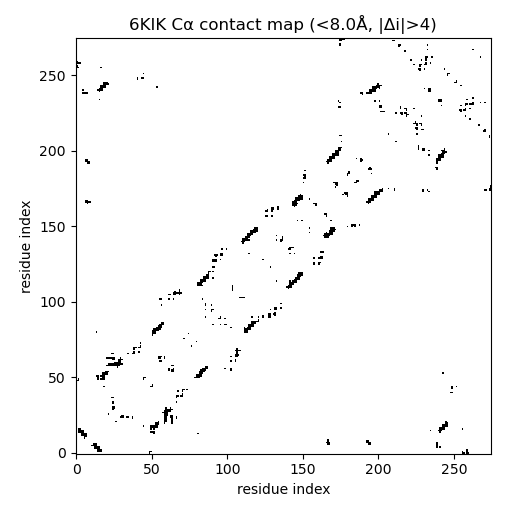LIHWPNPEIPLEETLSAMAEGVRQGLIRYIGVSNFDRRLLEEAISKSQEPIVCDQVKYNIEDRDPERDGLLEFCQKNGVTLVAYSPLRRTLLSEKTKRTLEEIAKNHGATIYQIMLAWLLAKPNVVAIPKAGRVEHLRENLKATEIKLSEEEMKLLDSLG